Protein AF-0000000068182126 (afdb_homodimer)

pLDDT: mean 96.41, std 8.7, range [36.22, 98.94]

Structure (mmCIF, N/CA/C/O backbone):
data_AF-0000000068182126-model_v1
#
loop_
_entity.id
_entity.type
_entity.pdbx_description
1 polymer 'PIN domain-containing protein'
#
loop_
_atom_site.group_PDB
_atom_site.id
_atom_site.type_symbol
_atom_site.label_atom_id
_atom_site.label_alt_id
_atom_site.label_comp_id
_atom_site.label_asym_id
_atom_site.label_entity_id
_atom_site.label_seq_id
_atom_site.pdbx_PDB_ins_code
_atom_site.Cartn_x
_atom_site.Cartn_y
_atom_site.Cartn_z
_atom_site.occupancy
_atom_site.B_iso_or_equiv
_atom_site.auth_seq_id
_atom_site.auth_comp_id
_atom_site.auth_asym_id
_atom_site.auth_atom_id
_atom_site.pdbx_PDB_model_num
ATOM 1 N N . MET A 1 1 ? 12.812 -30.844 4.805 1 36.22 1 MET A N 1
ATOM 2 C CA . MET A 1 1 ? 12.75 -30.078 3.568 1 36.22 1 MET A CA 1
ATOM 3 C C . MET A 1 1 ? 12.344 -28.641 3.85 1 36.22 1 MET A C 1
ATOM 5 O O . MET A 1 1 ? 11.461 -28.375 4.672 1 36.22 1 MET A O 1
ATOM 9 N N . LYS A 1 2 ? 13.195 -27.641 3.863 1 42.69 2 LYS A N 1
ATOM 10 C CA . LYS A 1 2 ? 12.859 -26.281 4.289 1 42.69 2 LYS A CA 1
ATOM 11 C C . LYS A 1 2 ? 11.461 -25.891 3.82 1 42.69 2 LYS A C 1
ATOM 13 O O . LYS A 1 2 ? 11.109 -26.109 2.656 1 42.69 2 LYS A O 1
ATOM 18 N N . ASP A 1 3 ? 10.484 -26.109 4.41 1 51.88 3 ASP A N 1
ATOM 19 C CA . ASP A 1 3 ? 9.086 -25.797 4.137 1 51.88 3 ASP A CA 1
ATOM 20 C C . ASP A 1 3 ? 8.977 -24.547 3.25 1 51.88 3 ASP A C 1
ATOM 22 O O . ASP A 1 3 ? 9.445 -23.469 3.619 1 51.88 3 ASP A O 1
ATOM 26 N N . HIS A 1 4 ? 9.172 -24.844 1.877 1 65.44 4 HIS A N 1
ATOM 27 C CA . HIS A 1 4 ? 9.336 -23.891 0.787 1 65.44 4 HIS A CA 1
ATOM 28 C C . HIS A 1 4 ? 8.055 -23.109 0.531 1 65.44 4 HIS A C 1
ATOM 30 O O . HIS A 1 4 ? 7.285 -23.453 -0.375 1 65.44 4 HIS A O 1
ATOM 36 N N . SER A 1 5 ? 7.742 -22.141 1.468 1 91.25 5 SER A N 1
ATOM 37 C CA . SER A 1 5 ? 6.48 -21.422 1.299 1 91.25 5 SER A CA 1
ATOM 38 C C . SER A 1 5 ? 6.578 -20.391 0.186 1 91.25 5 SER A C 1
ATOM 40 O O . SER A 1 5 ? 7.629 -19.781 -0.009 1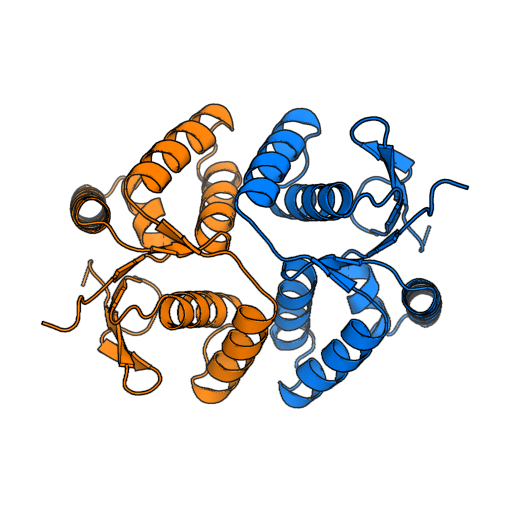 91.25 5 SER A O 1
ATOM 42 N N . ALA A 1 6 ? 5.543 -20.438 -0.651 1 98.06 6 ALA A N 1
ATOM 43 C CA . ALA A 1 6 ? 5.453 -19.547 -1.811 1 98.06 6 ALA A CA 1
ATOM 44 C C . ALA A 1 6 ? 4.727 -18.25 -1.459 1 98.06 6 ALA A C 1
ATOM 46 O O . ALA A 1 6 ? 3.844 -18.25 -0.595 1 98.06 6 ALA A O 1
ATOM 47 N N . PHE A 1 7 ? 5.242 -17.234 -2.047 1 98.81 7 PHE A N 1
ATOM 48 C CA . PHE A 1 7 ? 4.559 -15.938 -2.025 1 98.81 7 PHE A CA 1
ATOM 49 C C . PHE A 1 7 ? 3.984 -15.609 -3.396 1 98.81 7 PHE A C 1
ATOM 51 O O . PHE A 1 7 ? 4.625 -15.852 -4.422 1 98.81 7 PHE A O 1
ATOM 58 N N . LEU A 1 8 ? 2.789 -15.117 -3.443 1 98.81 8 LEU A N 1
ATOM 59 C CA . LEU A 1 8 ? 2.127 -14.82 -4.707 1 98.81 8 LEU A CA 1
ATOM 60 C C . LEU A 1 8 ? 1.997 -13.32 -4.914 1 98.81 8 LEU A C 1
ATOM 62 O O . LEU A 1 8 ? 1.446 -12.617 -4.062 1 98.81 8 LEU A O 1
ATOM 66 N N . ASP A 1 9 ? 2.48 -12.82 -5.98 1 98.69 9 ASP A N 1
ATOM 67 C CA . ASP A 1 9 ? 2.34 -11.422 -6.398 1 98.69 9 ASP A CA 1
ATOM 68 C C . ASP A 1 9 ? 0.928 -11.148 -6.91 1 98.69 9 ASP A C 1
ATOM 70 O O . ASP A 1 9 ? 0.156 -12.07 -7.152 1 98.69 9 ASP A O 1
ATOM 74 N N . THR A 1 10 ? 0.663 -9.828 -7.09 1 98.75 10 THR A N 1
ATOM 75 C CA . THR A 1 10 ? -0.686 -9.391 -7.438 1 98.75 10 THR A CA 1
ATOM 76 C C . THR A 1 10 ? -1.092 -9.938 -8.805 1 98.75 10 THR A C 1
ATOM 78 O O . THR A 1 10 ? -2.244 -10.328 -9.008 1 98.75 10 THR A O 1
ATOM 81 N N . ASN A 1 11 ? -0.166 -10.023 -9.758 1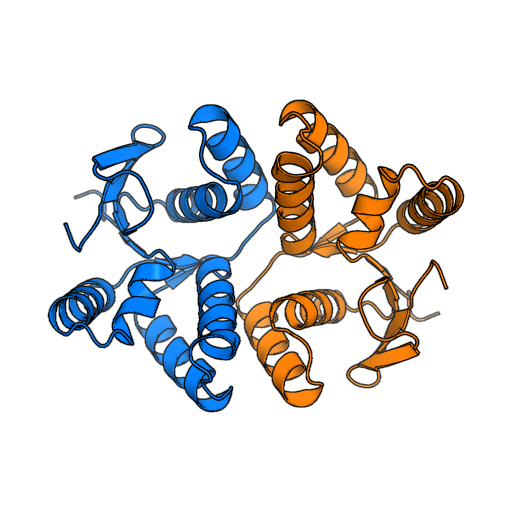 97.88 11 ASN A N 1
ATOM 82 C CA . ASN A 1 11 ? -0.504 -10.445 -11.109 1 97.88 11 ASN A CA 1
ATOM 83 C C . ASN A 1 11 ? -1.005 -11.883 -11.141 1 97.88 11 ASN A C 1
ATOM 85 O O . ASN A 1 11 ? -1.821 -12.242 -11.992 1 97.88 11 ASN A O 1
ATOM 89 N N . ILE A 1 12 ? -0.496 -12.711 -10.227 1 98.44 12 ILE A N 1
ATOM 90 C CA . ILE A 1 12 ? -0.969 -14.094 -10.172 1 98.44 12 ILE A CA 1
ATOM 91 C C . ILE A 1 12 ? -2.469 -14.109 -9.883 1 98.44 12 ILE A C 1
ATOM 93 O O . ILE A 1 12 ? -3.219 -14.859 -10.516 1 98.44 12 ILE A O 1
ATOM 97 N N . LEU A 1 13 ? -2.9 -13.305 -8.938 1 98.62 13 LEU A N 1
ATOM 98 C CA . LEU A 1 13 ? -4.32 -13.211 -8.617 1 98.62 13 LEU A CA 1
ATOM 99 C C . LEU A 1 13 ? -5.109 -12.656 -9.797 1 98.62 13 LEU A C 1
ATOM 101 O O . LEU A 1 13 ? -6.191 -13.156 -10.109 1 98.62 13 LEU A O 1
ATOM 105 N N . LEU A 1 14 ? -4.605 -11.625 -10.477 1 98.38 14 LEU A N 1
ATOM 106 C CA . LEU A 1 14 ? -5.309 -10.969 -11.57 1 98.38 14 LEU A CA 1
ATOM 107 C C . LEU A 1 14 ? -5.535 -11.938 -12.727 1 98.38 14 LEU A C 1
ATOM 109 O O . LEU A 1 14 ? -6.551 -11.852 -13.43 1 98.38 14 LEU A O 1
ATOM 113 N N . TYR A 1 15 ? -4.668 -12.906 -12.852 1 97.5 15 TYR A N 1
ATOM 114 C CA . TYR A 1 15 ? -4.754 -13.812 -13.992 1 97.5 15 TYR A CA 1
ATOM 115 C C . TYR A 1 15 ? -5.852 -14.852 -13.781 1 97.5 15 TYR A C 1
ATOM 117 O O . TYR A 1 15 ? -6.266 -15.531 -14.727 1 97.5 15 TYR A O 1
ATOM 125 N N . LEU A 1 16 ? -6.277 -14.992 -12.57 1 97.38 16 LEU A N 1
ATOM 126 C CA . LEU A 1 16 ? -7.469 -15.805 -12.359 1 97.38 16 LEU A CA 1
ATOM 127 C C . LEU A 1 16 ? -8.656 -15.25 -13.141 1 97.38 16 LEU A C 1
ATOM 129 O O . LEU A 1 16 ? -9.57 -16 -13.5 1 97.38 16 LEU A O 1
ATOM 133 N N . LEU A 1 17 ? -8.609 -13.922 -13.414 1 96.56 17 LEU A N 1
ATOM 134 C CA . LEU A 1 17 ? -9.703 -13.242 -14.102 1 96.56 17 LEU A CA 1
ATOM 135 C C . LEU A 1 17 ? -9.375 -13.008 -15.57 1 96.56 17 LEU A C 1
ATOM 137 O O . LEU A 1 17 ? -10.109 -12.32 -16.281 1 96.56 17 LEU A O 1
ATOM 141 N N . SER A 1 18 ? -8.266 -13.594 -16 1 94.75 18 SER A N 1
ATOM 142 C CA . SER A 1 18 ? -7.789 -13.359 -17.359 1 94.75 18 SER A CA 1
ATOM 143 C C . SER A 1 18 ? -8.648 -14.109 -18.375 1 94.75 18 SER A C 1
ATOM 145 O O . SER A 1 18 ? -9.102 -15.227 -18.109 1 94.75 18 SER A O 1
ATOM 147 N N . GLU A 1 19 ? -8.789 -13.539 -19.562 1 94.31 19 GLU A N 1
ATOM 148 C CA . GLU A 1 19 ? -9.445 -14.219 -20.672 1 94.31 19 GLU A CA 1
ATOM 149 C C . GLU A 1 19 ? -8.531 -15.266 -21.297 1 94.31 19 GLU A C 1
ATOM 151 O O . GLU A 1 19 ? -9 -16.125 -22.047 1 94.31 19 GLU A O 1
ATOM 156 N N . ASP A 1 20 ? -7.309 -15.094 -21.078 1 95.38 20 ASP A N 1
ATOM 157 C CA . ASP A 1 20 ? -6.352 -16.109 -21.5 1 95.38 20 ASP A CA 1
ATOM 158 C C . ASP A 1 20 ? -6.477 -17.375 -20.656 1 95.38 20 ASP A C 1
ATOM 160 O O . ASP A 1 20 ? -5.977 -17.422 -19.531 1 95.38 20 ASP A O 1
ATOM 164 N N . GLU A 1 21 ? -7.027 -18.391 -21.234 1 95.56 21 GLU A N 1
ATOM 165 C CA . GLU A 1 21 ? -7.344 -19.625 -20.5 1 95.56 21 GLU A CA 1
ATOM 166 C C . GLU A 1 21 ? -6.082 -20.281 -19.953 1 95.56 21 GLU A C 1
ATOM 168 O O . GLU A 1 21 ? -6.09 -20.812 -18.844 1 95.56 21 GLU A O 1
ATOM 173 N N . THR A 1 22 ? -5.113 -20.266 -20.703 1 96.12 22 THR A N 1
ATOM 174 C CA . THR A 1 22 ? -3.859 -20.859 -20.266 1 96.12 22 THR A CA 1
ATOM 175 C C . THR A 1 22 ? -3.338 -20.172 -19.016 1 96.12 22 THR A C 1
ATOM 177 O O . THR A 1 22 ? -2.979 -20.828 -18.031 1 96.12 22 THR A O 1
ATOM 180 N N . LYS A 1 23 ? -3.357 -18.875 -19 1 96.12 23 LYS A N 1
ATOM 181 C CA . LYS A 1 23 ? -2.883 -18.109 -17.859 1 96.12 23 LYS A CA 1
ATOM 182 C C . LYS A 1 23 ? -3.818 -18.281 -16.656 1 96.12 23 LYS A C 1
ATOM 184 O O . LYS A 1 23 ? -3.363 -18.406 -15.523 1 96.12 23 LYS A O 1
ATOM 189 N N . SER A 1 24 ? -5.07 -18.297 -16.984 1 97.56 24 SER A N 1
ATOM 190 C CA . SER A 1 24 ? -6.043 -18.438 -15.906 1 97.56 24 SER A CA 1
ATOM 191 C C . SER A 1 24 ? -5.914 -19.781 -15.219 1 97.56 24 SER A C 1
ATOM 193 O O . SER A 1 24 ? -5.93 -19.859 -13.984 1 97.56 24 SER A O 1
ATOM 195 N N . VAL A 1 25 ? -5.707 -20.844 -15.891 1 97.44 25 VAL A N 1
ATOM 196 C CA . VAL A 1 25 ? -5.586 -22.188 -15.336 1 97.44 25 VAL A CA 1
ATOM 197 C C . VAL A 1 25 ? -4.289 -22.297 -14.539 1 97.44 25 VAL A C 1
ATOM 199 O O . VAL A 1 25 ? -4.273 -22.859 -13.438 1 97.44 25 VAL A O 1
ATOM 202 N N . ARG A 1 26 ? -3.26 -21.766 -15.062 1 97.31 26 ARG A N 1
ATOM 203 C CA . ARG A 1 26 ? -1.982 -21.797 -14.359 1 97.31 26 ARG A CA 1
ATOM 204 C C . ARG A 1 26 ? -2.055 -21 -13.055 1 97.31 26 ARG A C 1
ATOM 206 O O . ARG A 1 26 ? -1.511 -21.422 -12.039 1 97.31 26 ARG A O 1
ATOM 213 N N . ALA A 1 27 ? -2.658 -19.828 -13.141 1 98.31 27 ALA A N 1
ATOM 214 C CA . ALA A 1 27 ? -2.859 -19.031 -11.93 1 98.31 27 ALA A CA 1
ATOM 215 C C . ALA A 1 27 ? -3.676 -19.797 -10.898 1 98.31 27 ALA A C 1
ATOM 217 O O . ALA A 1 27 ? -3.33 -19.828 -9.711 1 98.31 27 ALA A O 1
ATOM 218 N N . GLU A 1 28 ? -4.695 -20.469 -11.375 1 97.88 28 GLU A N 1
ATOM 219 C CA . GLU A 1 28 ? -5.539 -21.266 -10.492 1 97.88 28 GLU A CA 1
ATOM 220 C C . GLU A 1 28 ? -4.734 -22.359 -9.812 1 97.88 28 GLU A C 1
ATOM 222 O O . GLU A 1 28 ? -4.84 -22.562 -8.594 1 97.88 28 GLU A O 1
ATOM 227 N N . ASN A 1 29 ? -3.957 -23.031 -10.555 1 97.44 29 ASN A N 1
ATOM 228 C CA . ASN A 1 29 ? -3.141 -24.109 -10.008 1 97.44 29 ASN A CA 1
ATOM 229 C C . ASN A 1 29 ? -2.111 -23.578 -9.016 1 97.44 29 ASN A C 1
ATOM 231 O O . ASN A 1 29 ? -1.869 -24.203 -7.977 1 97.44 29 ASN A O 1
ATOM 235 N N . THR A 1 30 ? -1.522 -22.453 -9.336 1 97.25 30 THR A N 1
ATOM 236 C CA . THR A 1 30 ? -0.52 -21.844 -8.469 1 97.25 30 THR A CA 1
ATOM 237 C C . THR A 1 30 ? -1.132 -21.453 -7.129 1 97.25 30 THR A C 1
ATOM 239 O O . THR A 1 30 ? -0.562 -21.734 -6.074 1 97.25 30 THR A O 1
ATOM 242 N N . ILE A 1 31 ? -2.273 -20.875 -7.141 1 97.69 31 ILE A N 1
ATOM 243 C CA . ILE A 1 31 ? -2.949 -20.391 -5.941 1 97.69 31 ILE A CA 1
ATOM 244 C C . ILE A 1 31 ? -3.473 -21.578 -5.133 1 97.69 31 ILE A C 1
ATOM 246 O O . ILE A 1 31 ? -3.418 -21.562 -3.902 1 97.69 31 ILE A O 1
ATOM 250 N N . ALA A 1 32 ? -3.939 -22.625 -5.82 1 96.69 32 ALA A N 1
ATOM 251 C CA . ALA A 1 32 ? -4.512 -23.797 -5.16 1 96.69 32 ALA A CA 1
ATOM 252 C C . ALA A 1 32 ? -3.475 -24.5 -4.297 1 96.69 32 ALA A C 1
ATOM 254 O O . ALA A 1 32 ? -3.822 -25.156 -3.316 1 96.69 32 ALA A O 1
ATOM 255 N N . ALA A 1 33 ? -2.207 -24.312 -4.66 1 96.06 33 ALA A N 1
ATOM 256 C CA . ALA A 1 33 ? -1.125 -24.922 -3.893 1 96.06 33 ALA A CA 1
ATOM 257 C C . ALA A 1 33 ? -0.925 -24.219 -2.557 1 96.06 33 ALA A C 1
ATOM 259 O O . ALA A 1 33 ? -0.242 -24.734 -1.67 1 96.06 33 ALA A O 1
ATOM 260 N N . GLY A 1 34 ? -1.533 -23.031 -2.424 1 96.69 34 GLY A N 1
ATOM 261 C CA . GLY A 1 34 ? -1.416 -22.266 -1.194 1 96.69 34 GLY A CA 1
ATOM 262 C C . GLY A 1 34 ? -0.171 -21.391 -1.148 1 96.69 34 GLY A C 1
ATOM 263 O O . GLY A 1 34 ? 0.585 -21.328 -2.121 1 96.69 34 GLY A O 1
ATOM 264 N N . GLY A 1 35 ? -0.019 -20.656 -0.097 1 97.94 35 GLY A N 1
ATOM 265 C CA . GLY A 1 35 ? 1.131 -19.797 0.107 1 97.94 35 GLY A CA 1
ATOM 266 C C . GLY A 1 35 ? 0.793 -18.516 0.861 1 97.94 35 GLY A C 1
ATOM 267 O O . GLY A 1 35 ? -0.095 -18.516 1.715 1 97.94 35 GLY A O 1
ATOM 268 N N . PHE A 1 36 ? 1.618 -17.531 0.593 1 98.75 36 PHE A N 1
ATOM 269 C CA . PHE A 1 36 ? 1.469 -16.25 1.278 1 98.75 36 PHE A CA 1
ATOM 270 C C . PHE A 1 36 ? 1.181 -15.133 0.282 1 98.75 36 PHE A C 1
ATOM 272 O O . PHE A 1 36 ? 1.583 -15.211 -0.881 1 98.75 36 PHE A O 1
ATOM 279 N N . ILE A 1 37 ? 0.438 -14.203 0.686 1 98.88 37 ILE A N 1
ATOM 280 C CA . ILE A 1 37 ? 0.308 -12.891 0.049 1 98.88 37 ILE A CA 1
ATOM 281 C C . ILE A 1 37 ? 0.429 -11.797 1.102 1 98.88 37 ILE A C 1
ATOM 283 O O . ILE A 1 37 ? 0.498 -12.078 2.299 1 98.88 37 ILE A O 1
ATOM 287 N N . SER A 1 38 ? 0.525 -10.586 0.664 1 98.88 38 SER A N 1
ATOM 288 C CA . SER A 1 38 ? 0.508 -9.461 1.589 1 98.88 38 SER A CA 1
ATOM 289 C C . SER A 1 38 ? -0.779 -8.648 1.454 1 98.88 38 SER A C 1
ATOM 291 O O . SER A 1 38 ? -1.5 -8.781 0.463 1 98.88 38 SER A O 1
ATOM 293 N N . VAL A 1 39 ? -1.025 -7.812 2.455 1 98.94 39 VAL A N 1
ATOM 294 C CA . VAL A 1 39 ? -2.15 -6.887 2.352 1 98.94 39 VAL A CA 1
ATOM 295 C C . VAL A 1 39 ? -1.955 -5.969 1.148 1 98.94 39 VAL A C 1
ATOM 297 O O . VAL A 1 39 ? -2.924 -5.574 0.495 1 98.94 39 VAL A O 1
ATOM 300 N N . GLN A 1 40 ? -0.683 -5.664 0.814 1 98.94 40 GLN A N 1
ATOM 301 C CA . GLN A 1 40 ? -0.418 -4.902 -0.402 1 98.94 40 GLN A CA 1
ATOM 302 C C . GLN A 1 40 ? -1.035 -5.582 -1.621 1 98.94 40 GLN A C 1
ATOM 304 O O . GLN A 1 40 ? -1.628 -4.918 -2.475 1 98.94 40 GLN A O 1
ATOM 309 N N . VAL A 1 41 ? -0.906 -6.895 -1.715 1 98.94 41 VAL A N 1
ATOM 310 C CA . VAL A 1 41 ? -1.437 -7.656 -2.84 1 98.94 41 VAL A CA 1
ATOM 311 C C . VAL A 1 41 ? -2.959 -7.551 -2.865 1 98.94 41 VAL A C 1
ATOM 313 O O . VAL A 1 41 ? -3.557 -7.352 -3.928 1 98.94 41 VAL A O 1
ATOM 316 N N . LEU A 1 42 ? -3.617 -7.645 -1.698 1 98.94 42 LEU A N 1
ATOM 317 C CA . LEU A 1 42 ? -5.062 -7.465 -1.617 1 98.94 42 LEU A CA 1
ATOM 318 C C . LEU A 1 42 ? -5.469 -6.09 -2.133 1 98.94 42 LEU A C 1
ATOM 320 O O . LEU A 1 42 ? -6.398 -5.973 -2.934 1 98.94 42 LEU A O 1
ATOM 324 N N . ASN A 1 43 ? -4.77 -5.082 -1.667 1 98.94 43 ASN A N 1
ATOM 325 C CA . ASN A 1 43 ? -5.098 -3.709 -2.025 1 98.94 43 ASN A CA 1
ATOM 326 C C . ASN A 1 43 ? -4.898 -3.455 -3.518 1 98.94 43 ASN A C 1
ATOM 328 O O . ASN A 1 43 ? -5.738 -2.822 -4.16 1 98.94 43 ASN A O 1
ATOM 332 N N . GLU A 1 44 ? -3.773 -3.926 -4.055 1 98.88 44 GLU A N 1
ATOM 333 C CA . GLU A 1 44 ? -3.502 -3.771 -5.48 1 98.88 44 GLU A CA 1
ATOM 334 C C . GLU A 1 44 ? -4.562 -4.473 -6.324 1 98.88 44 GLU A C 1
ATOM 336 O O . GLU A 1 44 ? -5.059 -3.912 -7.305 1 98.88 44 GLU A O 1
ATOM 341 N N . PHE A 1 45 ? -4.914 -5.668 -5.938 1 98.94 45 PHE A N 1
ATOM 342 C CA . PHE A 1 45 ? -5.945 -6.402 -6.66 1 98.94 45 PHE A CA 1
ATOM 343 C C . PHE A 1 45 ? -7.262 -5.633 -6.652 1 98.94 45 PHE A C 1
ATOM 345 O O . PHE A 1 45 ? -7.887 -5.449 -7.699 1 98.94 45 PHE A O 1
ATOM 352 N N . ALA A 1 46 ? -7.664 -5.195 -5.465 1 98.94 46 ALA A N 1
ATOM 353 C CA . ALA A 1 46 ? -8.93 -4.48 -5.332 1 98.94 46 ALA A CA 1
ATOM 354 C C . ALA A 1 46 ? -8.953 -3.238 -6.219 1 98.94 46 ALA A C 1
ATOM 356 O O . ALA A 1 46 ? -9.953 -2.957 -6.879 1 98.94 46 ALA A O 1
ATOM 357 N N . SER A 1 47 ? -7.879 -2.52 -6.223 1 98.88 47 SER A N 1
ATOM 358 C CA . SER A 1 47 ? -7.789 -1.302 -7.02 1 98.88 47 SER A CA 1
ATOM 359 C C . SER A 1 47 ? -7.91 -1.607 -8.508 1 98.88 47 SER A C 1
ATOM 361 O O . SER A 1 47 ? -8.695 -0.977 -9.219 1 98.88 47 SER A O 1
ATOM 363 N N . VAL A 1 48 ? -7.188 -2.574 -8.984 1 98.69 48 VAL A N 1
ATOM 364 C CA . VAL A 1 48 ? -7.191 -2.934 -10.398 1 98.69 48 VAL A CA 1
ATOM 365 C C . VAL A 1 48 ? -8.562 -3.486 -10.789 1 98.69 48 VAL A C 1
ATOM 367 O O . VAL A 1 48 ? -9.125 -3.102 -11.812 1 98.69 48 VAL A O 1
ATOM 370 N N . ALA A 1 49 ? -9.07 -4.402 -9.953 1 98.62 49 ALA A N 1
ATOM 371 C CA . ALA A 1 49 ? -10.359 -5.02 -10.234 1 98.62 49 ALA A CA 1
ATOM 372 C C . ALA A 1 49 ? -11.461 -3.967 -10.32 1 98.62 49 ALA A C 1
ATOM 374 O O . ALA A 1 49 ? -12.336 -4.043 -11.195 1 98.62 49 ALA A O 1
ATOM 375 N N . ARG A 1 50 ? -11.414 -2.996 -9.422 1 98.44 50 ARG A N 1
ATOM 376 C CA . ARG A 1 50 ? -12.43 -1.956 -9.391 1 98.44 50 ARG A CA 1
ATOM 377 C C . ARG A 1 50 ? -12.289 -1.009 -10.578 1 98.44 50 ARG A C 1
ATOM 379 O O . ARG A 1 50 ? -13.258 -0.735 -11.289 1 98.44 50 ARG A O 1
ATOM 386 N N . ARG A 1 51 ? -11.141 -0.572 -10.852 1 97.81 51 ARG A N 1
ATOM 387 C CA . ARG A 1 51 ? -10.922 0.523 -11.789 1 97.81 51 ARG A CA 1
ATOM 388 C C . ARG A 1 51 ? -10.82 0.005 -13.219 1 97.81 51 ARG A C 1
ATOM 390 O O . ARG A 1 51 ? -11.352 0.62 -14.148 1 97.81 51 ARG A O 1
ATOM 397 N N . LYS A 1 52 ? -10.18 -1.1 -13.375 1 97.44 52 LYS A N 1
ATOM 398 C CA . LYS A 1 52 ? -9.844 -1.539 -14.727 1 97.44 52 LYS A CA 1
ATOM 399 C C . LYS A 1 52 ? -10.773 -2.656 -15.188 1 97.44 52 LYS A C 1
ATOM 401 O O . LYS A 1 52 ? -11.023 -2.812 -16.375 1 97.44 52 LYS A O 1
ATOM 406 N N . LEU A 1 53 ? -11.258 -3.469 -14.266 1 97.25 53 LEU A N 1
ATOM 407 C CA . LEU A 1 53 ? -12.094 -4.602 -14.648 1 97.25 53 LEU A CA 1
ATOM 408 C C . LEU A 1 53 ? -13.562 -4.332 -14.32 1 97.25 53 LEU A C 1
ATOM 410 O O . LEU A 1 53 ? -14.422 -5.184 -14.547 1 97.25 53 LEU A O 1
ATOM 414 N N . ASN A 1 54 ? -13.883 -3.23 -13.672 1 97 54 ASN A N 1
ATOM 415 C CA . ASN A 1 54 ? -15.227 -2.75 -13.359 1 97 54 ASN A CA 1
ATOM 416 C C . ASN A 1 54 ? -15.992 -3.754 -12.5 1 97 54 ASN A C 1
ATOM 418 O O . ASN A 1 54 ? -17.203 -3.934 -12.68 1 97 54 ASN A O 1
ATOM 422 N N . MET A 1 55 ? -15.281 -4.41 -11.672 1 98.44 55 MET A N 1
ATOM 423 C CA . MET A 1 55 ? -15.938 -5.32 -10.734 1 98.44 55 MET A CA 1
ATOM 424 C C . MET A 1 55 ? -16.641 -4.543 -9.625 1 98.44 55 MET A C 1
ATOM 426 O O . MET A 1 55 ? -16.172 -3.482 -9.203 1 98.44 55 MET A O 1
ATOM 430 N N . SER A 1 56 ? -17.734 -5.168 -9.172 1 98.5 56 SER A N 1
ATOM 431 C CA . SER A 1 56 ? -18.406 -4.586 -8.008 1 98.5 56 SER A CA 1
ATOM 432 C C . SER A 1 56 ? -17.625 -4.875 -6.727 1 98.5 56 SER A C 1
ATOM 434 O O . SER A 1 56 ? -16.812 -5.793 -6.684 1 98.5 56 SER A O 1
ATOM 436 N N . PHE A 1 57 ? -17.906 -4.082 -5.68 1 98.69 57 PHE A N 1
ATOM 437 C CA . PHE A 1 57 ? -17.281 -4.324 -4.387 1 98.69 57 PHE A CA 1
ATOM 438 C C . PHE A 1 57 ? -17.641 -5.703 -3.855 1 98.69 57 PHE A C 1
ATOM 440 O O . PHE A 1 57 ? -16.812 -6.387 -3.248 1 98.69 57 PHE A O 1
ATOM 447 N N . ALA A 1 58 ? -18.859 -6.086 -4.074 1 98.5 58 ALA A N 1
ATOM 448 C CA . ALA A 1 58 ? -19.297 -7.406 -3.643 1 98.5 58 ALA A CA 1
ATOM 449 C C . ALA A 1 58 ? -18.5 -8.508 -4.332 1 98.5 58 ALA A C 1
ATOM 451 O O . ALA A 1 58 ? -18.078 -9.477 -3.691 1 98.5 58 ALA A O 1
ATOM 452 N N . GLU A 1 59 ? -18.297 -8.414 -5.625 1 98.69 59 GLU A N 1
ATOM 453 C CA . GLU A 1 59 ? -17.484 -9.367 -6.375 1 98.69 59 GLU A CA 1
ATOM 454 C C . GLU A 1 59 ? -16.047 -9.398 -5.863 1 98.69 59 GLU A C 1
ATOM 456 O O . GLU A 1 59 ? -15.461 -10.469 -5.707 1 98.69 59 GLU A O 1
ATOM 461 N N . ILE A 1 60 ? -15.477 -8.266 -5.598 1 98.88 60 ILE A N 1
ATOM 462 C CA . ILE A 1 60 ? -14.102 -8.148 -5.117 1 98.88 60 ILE A CA 1
ATOM 463 C C . ILE A 1 60 ? -13.977 -8.82 -3.752 1 98.88 60 ILE A C 1
ATOM 465 O O . ILE A 1 60 ? -13.055 -9.609 -3.525 1 98.88 60 ILE A O 1
ATOM 469 N N . GLN A 1 61 ? -14.891 -8.5 -2.869 1 98.62 61 GLN A N 1
ATOM 470 C CA . GLN A 1 61 ? -14.867 -9.062 -1.523 1 98.62 61 GLN A CA 1
ATOM 471 C C . GLN A 1 61 ? -15.008 -10.578 -1.561 1 98.62 61 GLN A C 1
ATOM 473 O O . GLN A 1 61 ? -14.32 -11.289 -0.825 1 98.62 61 GLN A O 1
ATOM 478 N N . GLU A 1 62 ? -15.898 -11.039 -2.398 1 98.44 62 GLU A N 1
ATOM 479 C CA . GLU A 1 62 ? -16.078 -12.477 -2.537 1 98.44 62 GLU A CA 1
ATOM 480 C C . GLU A 1 62 ? -14.805 -13.148 -3.055 1 98.44 62 GLU A C 1
ATOM 482 O O . GLU A 1 62 ? -14.352 -14.148 -2.498 1 98.44 62 GLU A O 1
ATOM 487 N N . PHE A 1 63 ? -14.305 -12.562 -4.121 1 98.69 63 PHE A N 1
ATOM 488 C CA . PHE A 1 63 ? -13.078 -13.094 -4.711 1 98.69 63 PHE A CA 1
ATOM 489 C C . PHE A 1 63 ? -11.961 -13.141 -3.68 1 98.69 63 PHE A C 1
ATOM 491 O O . PHE A 1 63 ? -11.328 -14.18 -3.486 1 98.69 63 PHE A O 1
ATOM 498 N N . LEU A 1 64 ? -11.703 -12.078 -2.959 1 98.88 64 LEU A N 1
ATOM 499 C CA . LEU A 1 64 ? -10.594 -11.984 -2.018 1 98.88 64 LEU A CA 1
ATOM 500 C C . LEU A 1 64 ? -10.836 -12.867 -0.797 1 98.88 64 LEU A C 1
ATOM 502 O O . LEU A 1 64 ? -9.891 -13.383 -0.204 1 98.88 64 LEU A O 1
ATOM 506 N N . SER A 1 65 ? -12.094 -13.039 -0.412 1 98.5 65 SER A N 1
ATOM 507 C CA . SER A 1 65 ? -12.398 -13.977 0.666 1 98.5 65 SER A CA 1
ATOM 508 C C . SER A 1 65 ? -11.945 -15.391 0.317 1 98.5 65 SER A C 1
ATOM 510 O O . SER A 1 65 ? -11.422 -16.109 1.171 1 98.5 65 SER A O 1
ATOM 512 N N . HIS A 1 66 ? -12.141 -15.797 -0.923 1 98.31 66 HIS A N 1
ATOM 513 C CA . HIS A 1 66 ? -11.688 -17.109 -1.377 1 98.31 66 HIS A CA 1
ATOM 514 C C . HIS A 1 66 ? -10.164 -17.203 -1.346 1 98.31 66 HIS A C 1
ATOM 516 O O . HIS A 1 66 ? -9.609 -18.203 -0.908 1 98.31 66 HIS A O 1
ATOM 522 N N . ILE A 1 67 ? -9.539 -16.172 -1.782 1 98.69 67 ILE A N 1
ATOM 523 C CA . ILE A 1 67 ? -8.086 -16.156 -1.786 1 98.69 67 ILE A CA 1
ATOM 524 C C . ILE A 1 67 ? -7.559 -16.297 -0.359 1 98.69 67 ILE A C 1
ATOM 526 O O . ILE A 1 67 ? -6.613 -17.047 -0.113 1 98.69 67 ILE A O 1
ATOM 530 N N . ARG A 1 68 ? -8.195 -15.594 0.578 1 98.62 68 ARG A N 1
ATOM 531 C CA . ARG A 1 68 ? -7.719 -15.562 1.958 1 98.62 68 ARG A CA 1
ATOM 532 C C . ARG A 1 68 ? -7.992 -16.875 2.666 1 98.62 68 ARG A C 1
ATOM 534 O O . ARG A 1 68 ? -7.453 -17.141 3.742 1 98.62 68 ARG A O 1
ATOM 541 N N . MET A 1 69 ? -8.812 -17.75 2.088 1 98.25 69 MET A N 1
ATOM 542 C CA . MET A 1 69 ? -9.016 -19.094 2.605 1 98.25 69 MET A CA 1
ATOM 543 C C . MET A 1 69 ? -7.852 -20.016 2.221 1 98.25 69 MET A C 1
ATOM 545 O O . MET A 1 69 ? -7.582 -21 2.902 1 98.25 69 MET A O 1
ATOM 549 N N . ILE A 1 70 ? -7.164 -19.672 1.202 1 98 70 ILE A N 1
ATOM 550 C CA . ILE A 1 70 ? -6.133 -20.531 0.625 1 98 70 ILE A CA 1
ATOM 551 C C . ILE A 1 70 ? -4.754 -20 1.009 1 98 70 ILE A C 1
ATOM 553 O O . ILE A 1 70 ? -3.832 -20.781 1.257 1 98 70 ILE A O 1
ATOM 557 N N . CYS A 1 71 ? -4.629 -18.688 1.054 1 98.38 71 CYS A N 1
ATOM 558 C CA . CYS A 1 71 ? -3.338 -18.047 1.279 1 98.38 71 CYS A CA 1
ATOM 559 C C . CYS A 1 71 ? -3.309 -17.344 2.627 1 98.38 71 CYS A C 1
ATOM 561 O O . CYS A 1 71 ? -4.301 -16.734 3.035 1 98.38 71 CYS A O 1
ATOM 563 N N . SER A 1 72 ? -2.17 -17.422 3.291 1 98.5 72 SER A N 1
ATOM 564 C CA . SER A 1 72 ? -1.949 -16.594 4.48 1 98.5 72 SER A CA 1
ATOM 565 C C . SER A 1 72 ? -1.55 -15.18 4.109 1 98.5 72 SER A C 1
ATOM 567 O O . SER A 1 72 ? -0.759 -14.969 3.188 1 98.5 72 SER A O 1
ATOM 569 N N . VAL A 1 73 ? -2.1 -14.18 4.832 1 98.88 73 VAL A N 1
ATOM 570 C CA . VAL A 1 73 ? -1.879 -12.781 4.465 1 98.88 73 VAL A CA 1
ATOM 571 C C . VAL A 1 73 ? -0.899 -12.141 5.441 1 98.88 73 VAL A C 1
ATOM 573 O O . VAL A 1 73 ? -1.111 -12.18 6.656 1 98.88 73 VAL A O 1
ATOM 576 N N . VAL A 1 74 ? 0.134 -11.5 4.902 1 98.56 74 VAL A N 1
ATOM 577 C CA . VAL A 1 74 ? 1.148 -10.797 5.68 1 98.56 74 VAL A CA 1
ATOM 578 C C . VAL A 1 74 ? 0.822 -9.305 5.727 1 98.56 74 VAL A C 1
ATOM 580 O O . VAL A 1 74 ? 0.505 -8.703 4.703 1 98.56 74 VAL A O 1
ATOM 583 N N . PRO A 1 75 ? 0.84 -8.68 6.977 1 98.88 75 PRO A N 1
ATOM 584 C CA . PRO A 1 75 ? 0.634 -7.23 7.035 1 98.88 75 PRO A CA 1
ATOM 585 C C . PRO A 1 75 ? 1.802 -6.445 6.441 1 98.88 75 PRO A C 1
ATOM 587 O O . PRO A 1 75 ? 2.881 -7.004 6.23 1 98.88 75 PRO A O 1
ATOM 590 N N . VAL A 1 76 ? 1.546 -5.23 6.086 1 98.88 76 VAL A N 1
ATOM 591 C CA . VAL A 1 76 ? 2.617 -4.312 5.711 1 98.88 76 VAL A CA 1
ATOM 592 C C . VAL A 1 76 ? 3.035 -3.484 6.926 1 98.88 76 VAL A C 1
ATOM 594 O O . VAL A 1 76 ? 2.283 -2.623 7.387 1 98.88 76 VAL A O 1
ATOM 597 N N . THR A 1 77 ? 4.242 -3.732 7.402 1 98.88 77 THR A N 1
ATOM 598 C CA . THR A 1 77 ? 4.754 -3.098 8.609 1 98.88 77 THR A CA 1
ATOM 599 C C . THR A 1 77 ? 5.91 -2.156 8.281 1 98.88 77 THR A C 1
ATOM 601 O O . THR A 1 77 ? 6.359 -2.096 7.133 1 98.88 77 THR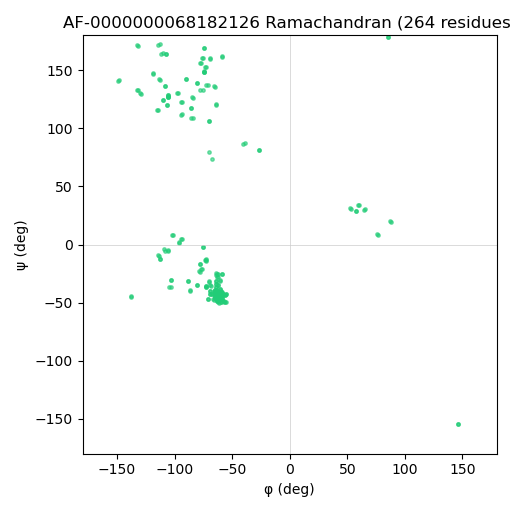 A O 1
ATOM 604 N N . VAL A 1 78 ? 6.309 -1.431 9.32 1 98.88 78 VAL A N 1
ATOM 605 C CA . VAL A 1 78 ? 7.457 -0.548 9.148 1 98.88 78 VAL A CA 1
ATOM 606 C C . VAL A 1 78 ? 8.695 -1.374 8.805 1 98.88 78 VAL A C 1
ATOM 608 O O . VAL A 1 78 ? 9.539 -0.94 8.016 1 98.88 78 VAL A O 1
ATOM 611 N N . GLU A 1 79 ? 8.789 -2.578 9.375 1 98.81 79 GLU A N 1
ATOM 612 C CA . GLU A 1 79 ? 9.914 -3.461 9.07 1 98.81 79 GLU A CA 1
ATOM 613 C C . GLU A 1 79 ? 9.898 -3.877 7.602 1 98.81 79 GLU A C 1
ATOM 615 O O . GLU A 1 79 ? 10.945 -3.906 6.953 1 98.81 79 GLU A O 1
ATOM 620 N N . VAL A 1 80 ? 8.734 -4.203 7.09 1 98.94 80 VAL A N 1
ATOM 621 C CA . VAL A 1 80 ? 8.602 -4.559 5.684 1 98.94 80 VAL A CA 1
ATOM 622 C C . VAL A 1 80 ? 8.945 -3.355 4.809 1 98.94 80 VAL A C 1
ATOM 624 O O . VAL A 1 80 ? 9.625 -3.498 3.787 1 98.94 80 VAL A O 1
ATOM 627 N N . HIS A 1 81 ? 8.492 -2.18 5.211 1 98.94 81 HIS A N 1
ATOM 628 C CA . HIS A 1 81 ? 8.836 -0.948 4.512 1 98.94 81 HIS A CA 1
ATOM 629 C C . HIS A 1 81 ? 10.344 -0.753 4.445 1 98.94 81 HIS A C 1
ATOM 631 O O . HIS A 1 81 ? 10.906 -0.523 3.369 1 98.94 81 HIS A O 1
ATOM 637 N N . ASP A 1 82 ? 10.992 -0.897 5.582 1 98.88 82 ASP A N 1
ATOM 638 C CA . ASP A 1 82 ? 12.438 -0.671 5.645 1 98.88 82 ASP A CA 1
ATOM 639 C C . ASP A 1 82 ? 13.188 -1.683 4.781 1 98.88 82 ASP A C 1
ATOM 641 O O . ASP A 1 82 ? 14.102 -1.316 4.039 1 98.88 82 ASP A O 1
ATOM 645 N N . GLN A 1 83 ? 12.789 -2.891 4.895 1 98.81 83 GLN A N 1
ATOM 646 C CA . GLN A 1 83 ? 13.398 -3.926 4.066 1 98.81 83 GLN A CA 1
ATOM 647 C C . GLN A 1 83 ? 13.133 -3.676 2.586 1 98.81 83 GLN A C 1
ATOM 649 O O . GLN A 1 83 ? 14 -3.926 1.745 1 98.81 83 GLN A O 1
ATOM 654 N N . GLY A 1 84 ? 11.906 -3.23 2.252 1 98.88 84 GLY A N 1
ATOM 655 C CA . GLY A 1 84 ? 11.578 -2.891 0.875 1 98.88 84 GLY A CA 1
ATOM 656 C C . GLY A 1 84 ? 12.477 -1.81 0.3 1 98.88 84 GLY A C 1
ATOM 657 O O . GLY A 1 84 ? 12.945 -1.921 -0.836 1 98.88 84 GLY A O 1
ATOM 658 N N . LEU A 1 85 ? 12.734 -0.778 1.084 1 98.88 85 LEU A N 1
ATOM 659 C CA . LEU A 1 85 ? 13.625 0.285 0.631 1 98.88 85 LEU A CA 1
ATOM 660 C C . LEU A 1 85 ? 15.039 -0.249 0.399 1 98.88 85 LEU A C 1
ATOM 662 O O . LEU A 1 85 ? 15.688 0.114 -0.582 1 98.88 85 LEU A O 1
ATOM 666 N N . ARG A 1 86 ? 15.508 -1.112 1.276 1 98.75 86 ARG A N 1
ATOM 667 C CA . ARG A 1 86 ? 16.828 -1.724 1.123 1 98.75 86 ARG A CA 1
ATOM 668 C C . ARG A 1 86 ? 16.906 -2.543 -0.16 1 98.75 86 ARG A C 1
ATOM 670 O O . ARG A 1 86 ? 17.875 -2.445 -0.908 1 98.75 86 ARG A O 1
ATOM 677 N N . ILE A 1 87 ? 15.93 -3.297 -0.376 1 98.75 87 ILE A N 1
ATOM 678 C CA . ILE A 1 87 ? 15.891 -4.168 -1.544 1 98.75 87 ILE A CA 1
ATOM 679 C C . ILE A 1 87 ? 15.844 -3.328 -2.816 1 98.75 87 ILE A C 1
ATOM 681 O O . ILE A 1 87 ? 16.531 -3.627 -3.791 1 98.75 87 ILE A O 1
ATOM 685 N N . ALA A 1 88 ? 14.984 -2.312 -2.814 1 98.81 88 ALA A N 1
ATOM 686 C CA . ALA A 1 88 ? 14.906 -1.422 -3.969 1 98.81 88 ALA A CA 1
ATOM 687 C C . ALA A 1 88 ? 16.266 -0.814 -4.285 1 98.81 88 ALA A C 1
ATOM 689 O O . ALA A 1 88 ? 16.688 -0.777 -5.445 1 98.81 88 ALA A O 1
ATOM 690 N N . GLU A 1 89 ? 16.922 -0.404 -3.277 1 98.62 89 GLU A N 1
ATOM 691 C CA . GLU A 1 89 ? 18.234 0.235 -3.441 1 98.62 89 GLU A CA 1
ATOM 692 C C . GLU A 1 89 ? 19.266 -0.758 -3.951 1 98.62 89 GLU A C 1
ATOM 694 O O . GLU A 1 89 ? 20.016 -0.455 -4.879 1 98.62 89 GLU A O 1
ATOM 699 N N . HIS A 1 90 ? 19.266 -1.932 -3.422 1 98.31 90 HIS A N 1
ATOM 700 C CA . HIS A 1 90 ? 20.328 -2.906 -3.672 1 98.31 90 HIS A CA 1
ATOM 701 C C . HIS A 1 90 ? 20.109 -3.615 -5.004 1 98.31 90 HIS A C 1
ATOM 703 O O . HIS A 1 90 ? 21.078 -3.912 -5.715 1 98.31 90 HIS A O 1
ATOM 709 N N . TYR A 1 91 ? 18.844 -3.85 -5.363 1 98.19 91 TYR A N 1
ATOM 710 C CA . TYR A 1 91 ? 18.594 -4.699 -6.52 1 98.19 91 TYR A CA 1
ATOM 711 C C . TYR A 1 91 ? 17.984 -3.896 -7.664 1 98.19 91 TYR A C 1
ATOM 713 O O . TYR A 1 91 ? 17.844 -4.402 -8.781 1 98.19 91 TYR A O 1
ATOM 721 N N . GLY A 1 92 ? 17.547 -2.725 -7.43 1 97.5 92 GLY A N 1
ATOM 722 C CA . GLY A 1 92 ? 17.078 -1.847 -8.492 1 97.5 92 GLY A CA 1
ATOM 723 C C . GLY A 1 92 ? 15.609 -2.027 -8.812 1 97.5 92 GLY A C 1
ATOM 724 O O . GLY A 1 92 ? 15.141 -1.595 -9.867 1 97.5 92 GLY A O 1
ATOM 725 N N . PHE A 1 93 ? 14.852 -2.588 -7.949 1 98.19 93 PHE A N 1
ATOM 726 C CA . PHE A 1 93 ? 13.422 -2.744 -8.148 1 98.19 93 PHE A CA 1
ATOM 727 C C . PHE A 1 93 ? 12.688 -1.429 -7.891 1 98.19 93 PHE A C 1
ATOM 729 O O . PHE A 1 93 ? 13.195 -0.562 -7.176 1 98.19 93 PHE A O 1
ATOM 736 N N . SER A 1 94 ? 11.477 -1.3 -8.516 1 98.19 94 SER A N 1
ATOM 737 C CA . SER A 1 94 ? 10.586 -0.242 -8.055 1 98.19 94 SER A CA 1
ATOM 738 C C . SER A 1 94 ? 10.25 -0.407 -6.578 1 98.19 94 SER A C 1
ATOM 740 O O . SER A 1 94 ? 10.383 -1.501 -6.027 1 98.19 94 SER A O 1
ATOM 742 N N . ILE A 1 95 ? 9.797 0.592 -5.973 1 98.56 95 ILE A N 1
ATOM 743 C CA . ILE A 1 95 ? 9.477 0.559 -4.547 1 98.56 95 ILE A CA 1
ATOM 744 C C . ILE A 1 95 ? 8.375 -0.464 -4.289 1 98.56 95 ILE A C 1
ATOM 746 O O . ILE A 1 95 ? 8.5 -1.307 -3.396 1 98.56 95 ILE A O 1
ATOM 750 N N . TYR A 1 96 ? 7.379 -0.502 -5.078 1 98.69 96 TYR A N 1
ATOM 751 C CA . TYR A 1 96 ? 6.25 -1.389 -4.828 1 98.69 96 TYR A CA 1
ATOM 752 C C . TYR A 1 96 ? 6.625 -2.84 -5.098 1 98.69 96 TYR A C 1
ATOM 754 O O . TYR A 1 96 ? 6.168 -3.746 -4.395 1 98.69 96 TYR A O 1
ATOM 762 N N . ASP A 1 97 ? 7.449 -3.113 -6.094 1 98.75 97 ASP A N 1
ATOM 763 C CA . ASP A 1 97 ? 7.953 -4.469 -6.305 1 98.75 97 ASP A CA 1
ATOM 764 C C . ASP A 1 97 ? 8.836 -4.914 -5.141 1 98.75 97 ASP A C 1
ATOM 766 O O . A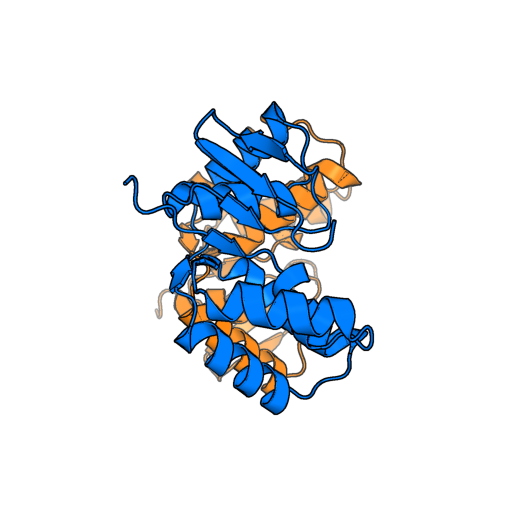SP A 1 97 ? 8.734 -6.051 -4.68 1 98.75 97 ASP A O 1
ATOM 770 N N . ALA A 1 98 ? 9.664 -3.994 -4.672 1 98.88 98 ALA A N 1
ATOM 771 C CA . ALA A 1 98 ? 10.57 -4.289 -3.561 1 98.88 98 ALA A CA 1
ATOM 772 C C . ALA A 1 98 ? 9.789 -4.602 -2.287 1 98.88 98 ALA A C 1
ATOM 774 O O . ALA A 1 98 ? 10.211 -5.438 -1.482 1 98.88 98 ALA A O 1
ATOM 775 N N . LEU A 1 99 ? 8.656 -3.947 -2.129 1 98.94 99 LEU A N 1
ATOM 776 C CA . LEU A 1 99 ? 7.82 -4.184 -0.958 1 98.94 99 LEU A CA 1
ATOM 777 C C . LEU A 1 99 ? 7.199 -5.578 -1.006 1 98.94 99 LEU A C 1
ATOM 779 O O . LEU A 1 99 ? 7.023 -6.219 0.032 1 98.94 99 LEU A O 1
ATOM 783 N N . ILE A 1 100 ? 6.855 -6.059 -2.193 1 98.94 100 ILE A N 1
ATOM 784 C CA . ILE A 1 100 ? 6.355 -7.418 -2.359 1 98.94 100 ILE A CA 1
ATOM 785 C C . ILE A 1 100 ? 7.453 -8.414 -1.99 1 98.94 100 ILE A C 1
ATOM 787 O O . ILE A 1 100 ? 7.203 -9.383 -1.262 1 98.94 100 ILE A O 1
ATOM 791 N N . ILE A 1 101 ? 8.633 -8.141 -2.428 1 98.88 101 ILE A N 1
ATOM 792 C CA . ILE A 1 101 ? 9.781 -8.992 -2.131 1 98.88 101 ILE A CA 1
ATOM 793 C C . ILE A 1 101 ? 10.047 -8.992 -0.628 1 98.88 101 ILE A C 1
ATOM 795 O O . ILE A 1 101 ? 10.25 -10.047 -0.027 1 98.88 101 ILE A O 1
ATOM 799 N N . ALA A 1 102 ? 10.016 -7.844 -0.019 1 98.94 102 ALA A N 1
ATOM 800 C CA . ALA A 1 102 ? 10.242 -7.719 1.419 1 98.94 102 ALA A CA 1
ATOM 801 C C . ALA A 1 102 ? 9.203 -8.508 2.209 1 98.94 102 ALA A C 1
ATOM 803 O O . ALA A 1 102 ? 9.539 -9.172 3.195 1 98.94 102 ALA A O 1
ATOM 804 N N . ALA A 1 103 ? 7.977 -8.445 1.78 1 98.88 103 ALA A N 1
ATOM 805 C CA . ALA A 1 103 ? 6.914 -9.188 2.445 1 98.88 103 ALA A CA 1
ATOM 806 C C . ALA A 1 103 ? 7.145 -10.695 2.326 1 98.88 103 ALA A C 1
ATOM 808 O O . ALA A 1 103 ? 6.961 -11.438 3.295 1 98.88 103 ALA A O 1
ATOM 809 N N . ALA A 1 104 ? 7.551 -11.141 1.152 1 98.81 104 ALA A N 1
ATOM 810 C CA . ALA A 1 104 ? 7.852 -12.555 0.949 1 98.81 104 ALA A CA 1
ATOM 811 C C . ALA A 1 104 ? 8.953 -13.023 1.896 1 98.81 104 ALA A C 1
ATOM 813 O O . ALA A 1 104 ? 8.828 -14.062 2.539 1 98.81 104 ALA A O 1
ATOM 814 N N . LEU A 1 105 ? 9.992 -12.258 2.002 1 98.5 105 LEU A N 1
ATOM 815 C CA . LEU A 1 105 ? 11.125 -12.586 2.861 1 98.5 105 LEU A CA 1
ATOM 816 C C . LEU A 1 105 ? 10.711 -12.586 4.328 1 98.5 105 LEU A C 1
ATOM 818 O O . LEU A 1 105 ? 11.164 -13.43 5.109 1 98.5 105 LEU A O 1
ATOM 822 N N . SER A 1 106 ? 9.867 -11.641 4.676 1 98.12 106 SER A N 1
ATOM 823 C CA . SER A 1 106 ? 9.422 -11.547 6.062 1 98.12 106 SER A CA 1
ATOM 824 C C . SER A 1 106 ? 8.617 -12.773 6.473 1 98.12 106 SER A C 1
ATOM 826 O O . SER A 1 106 ? 8.516 -13.086 7.66 1 98.12 106 SER A O 1
ATOM 828 N N . ALA A 1 107 ? 8.016 -13.445 5.527 1 97.81 107 ALA A N 1
ATOM 829 C CA . ALA A 1 107 ? 7.23 -14.648 5.781 1 97.81 107 ALA A CA 1
ATOM 830 C C . ALA A 1 107 ? 8.078 -15.906 5.586 1 97.81 107 ALA A C 1
ATOM 832 O O . ALA A 1 107 ? 7.547 -17.016 5.562 1 97.81 107 ALA A O 1
ATOM 833 N N . ASP A 1 108 ? 9.336 -15.773 5.332 1 97.56 108 ASP A N 1
ATOM 834 C CA . ASP A 1 108 ? 10.32 -16.844 5.176 1 97.56 108 ASP A CA 1
ATOM 835 C C . ASP A 1 108 ? 10.008 -17.703 3.945 1 97.56 108 ASP A C 1
ATOM 837 O O . ASP A 1 108 ? 10.242 -18.906 3.947 1 97.56 108 ASP A O 1
ATOM 841 N N . CYS A 1 109 ? 9.414 -17.031 2.98 1 98.31 109 CYS A N 1
ATOM 842 C CA . CYS A 1 109 ? 9.172 -17.734 1.727 1 98.31 109 CYS A CA 1
ATOM 843 C C . CYS A 1 109 ? 10.477 -17.922 0.954 1 98.31 109 CYS A C 1
ATOM 845 O O . CYS A 1 109 ? 11.383 -17.094 1.051 1 98.31 109 CYS A O 1
ATOM 847 N N . THR A 1 110 ? 10.477 -18.969 0.159 1 98 110 THR A N 1
ATOM 848 C CA . THR A 1 110 ? 11.68 -19.234 -0.63 1 98 110 THR A CA 1
ATOM 849 C C . THR A 1 110 ? 11.391 -19.078 -2.119 1 98 110 THR A C 1
ATOM 851 O O . THR A 1 110 ? 12.312 -19.047 -2.936 1 98 110 THR A O 1
ATOM 854 N N . ILE A 1 111 ? 10.117 -18.922 -2.475 1 98.19 111 ILE A N 1
ATOM 855 C CA . ILE A 1 111 ? 9.719 -18.672 -3.855 1 98.19 111 ILE A CA 1
ATOM 856 C C . ILE A 1 111 ? 8.734 -17.516 -3.906 1 98.19 111 ILE A C 1
ATOM 858 O O . ILE A 1 111 ? 7.832 -17.422 -3.068 1 98.19 111 ILE A O 1
ATOM 862 N N . LEU A 1 112 ? 8.922 -16.594 -4.785 1 98.75 112 LEU A N 1
ATOM 863 C CA . LEU A 1 112 ? 7.973 -15.555 -5.141 1 98.75 112 LEU A CA 1
ATOM 864 C C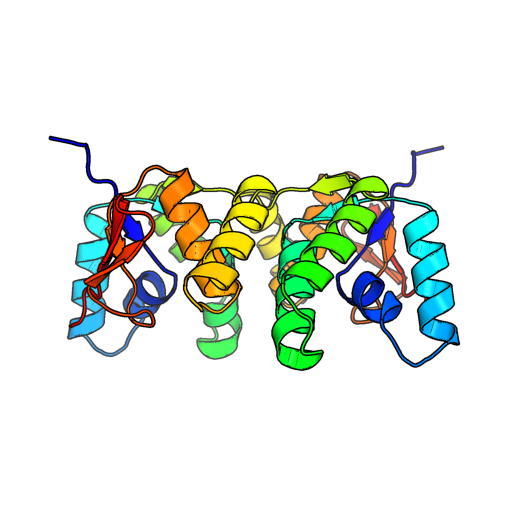 . LEU A 1 112 ? 7.504 -15.711 -6.582 1 98.75 112 LEU A C 1
ATOM 866 O O . LEU A 1 112 ? 8.297 -15.578 -7.516 1 98.75 112 LEU A O 1
ATOM 870 N N . TYR A 1 113 ? 6.219 -15.977 -6.727 1 98.56 113 TYR A N 1
ATOM 871 C CA . TYR A 1 113 ? 5.652 -16.047 -8.07 1 98.56 113 TYR A CA 1
ATOM 872 C C . TYR A 1 113 ? 5.234 -14.664 -8.555 1 98.56 113 TYR A C 1
ATOM 874 O O . TYR A 1 113 ? 4.383 -14.016 -7.941 1 98.56 113 TYR A O 1
ATOM 882 N N . SER A 1 114 ? 5.84 -14.234 -9.586 1 98.62 114 SER A N 1
ATOM 883 C CA . SER A 1 114 ? 5.531 -12.961 -10.234 1 98.62 114 SER A CA 1
ATOM 884 C C . SER A 1 114 ? 5.781 -13.031 -11.734 1 98.62 114 SER A C 1
ATOM 886 O O . SER A 1 114 ? 6.738 -13.672 -12.18 1 98.62 114 SER A O 1
ATOM 888 N N . G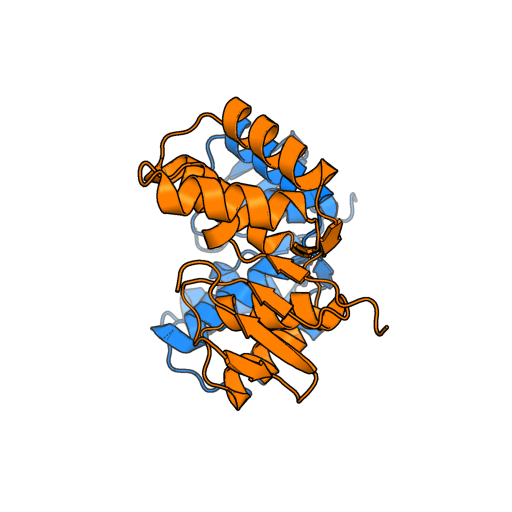LU A 1 115 ? 4.914 -12.398 -12.508 1 97.56 115 GLU A N 1
ATOM 889 C CA . GLU A 1 115 ? 5.141 -12.352 -13.953 1 97.56 115 GLU A CA 1
ATOM 890 C C . GLU A 1 115 ? 6 -11.148 -14.336 1 97.56 115 GLU A C 1
ATOM 892 O O . GLU A 1 115 ? 6.762 -11.203 -15.305 1 97.56 115 GLU A O 1
ATOM 897 N N . ASP A 1 116 ? 5.902 -10.039 -13.609 1 95.69 116 ASP A N 1
ATOM 898 C CA . ASP A 1 116 ? 6.43 -8.758 -14.07 1 95.69 116 ASP A CA 1
ATOM 899 C C . ASP A 1 116 ? 7.828 -8.508 -13.5 1 95.69 116 ASP A C 1
ATOM 901 O O . ASP A 1 116 ? 8.406 -7.438 -13.711 1 95.69 116 ASP A O 1
ATOM 905 N N . MET A 1 117 ? 8.352 -9.469 -12.719 1 97.12 117 MET A N 1
ATOM 906 C CA . MET A 1 117 ? 9.711 -9.344 -12.203 1 97.12 117 MET A CA 1
ATOM 907 C C . MET A 1 117 ? 10.656 -10.312 -12.906 1 97.12 117 MET A C 1
ATOM 909 O O . MET A 1 117 ? 10.203 -11.242 -13.578 1 97.12 117 MET A O 1
ATOM 913 N N . GLN A 1 118 ? 11.914 -10.07 -12.766 1 94 118 GLN A N 1
ATOM 914 C CA . GLN A 1 118 ? 12.906 -10.867 -13.477 1 94 118 GLN A CA 1
ATOM 915 C C . GLN A 1 118 ? 12.875 -12.32 -13.016 1 94 118 GLN A C 1
ATOM 917 O O . GLN A 1 118 ? 13.203 -12.625 -11.867 1 94 118 GLN A O 1
ATOM 922 N N . ASN A 1 119 ? 12.617 -13.172 -13.992 1 95.88 119 ASN A N 1
ATOM 923 C CA . ASN A 1 119 ? 12.562 -14.609 -13.727 1 95.88 119 ASN A CA 1
ATOM 924 C C . ASN A 1 119 ? 13.93 -15.148 -13.305 1 95.88 119 ASN A C 1
ATOM 926 O O . ASN A 1 119 ? 14.953 -14.773 -13.883 1 95.88 119 ASN A O 1
ATOM 930 N N . SER A 1 120 ? 13.953 -15.984 -12.273 1 96.19 120 SER A N 1
ATOM 931 C CA . SER A 1 120 ? 15.094 -16.766 -11.789 1 96.19 120 SER A CA 1
ATOM 932 C C . SER A 1 120 ? 16.062 -15.883 -11.016 1 96.19 120 SER A C 1
ATOM 934 O O . SER A 1 120 ? 17.203 -16.297 -10.742 1 96.19 120 SER A O 1
ATOM 936 N N . GLN A 1 121 ? 15.633 -14.688 -10.781 1 97.5 121 GLN A N 1
ATOM 937 C CA . GLN A 1 121 ? 16.469 -13.859 -9.914 1 97.5 121 GLN A CA 1
ATOM 938 C C . GLN A 1 121 ? 16.406 -14.344 -8.469 1 97.5 121 GLN A C 1
ATOM 940 O O . GLN A 1 121 ? 15.336 -14.68 -7.969 1 97.5 121 GLN A O 1
ATOM 945 N N . ILE A 1 122 ? 17.578 -14.391 -7.793 1 98.12 122 ILE A N 1
ATOM 946 C CA . ILE A 1 122 ? 17.656 -14.781 -6.387 1 98.12 122 ILE A CA 1
ATOM 947 C C . ILE A 1 122 ? 17.906 -13.547 -5.527 1 98.12 122 ILE A C 1
ATOM 949 O O . ILE A 1 122 ? 18.844 -12.773 -5.797 1 98.12 122 ILE A O 1
ATOM 953 N N . ILE A 1 123 ? 17.062 -13.375 -4.531 1 98.31 123 ILE A N 1
ATOM 954 C CA . ILE A 1 123 ? 17.188 -12.242 -3.625 1 98.31 123 ILE A CA 1
ATOM 955 C C . ILE A 1 123 ? 17.734 -12.711 -2.279 1 98.31 123 ILE A C 1
ATOM 957 O O . ILE A 1 123 ? 17.188 -13.641 -1.671 1 98.31 123 ILE A O 1
ATOM 961 N N . ASP A 1 124 ? 18.797 -12.109 -1.763 1 97.75 124 ASP A N 1
ATOM 962 C CA . ASP A 1 124 ? 19.438 -12.344 -0.467 1 97.75 124 ASP A CA 1
ATOM 963 C C . ASP A 1 124 ? 19.766 -13.82 -0.278 1 97.75 124 ASP A C 1
ATOM 965 O O . ASP A 1 124 ? 19.609 -14.359 0.818 1 97.75 124 ASP A O 1
ATOM 969 N N . ASP A 1 125 ? 20.047 -14.508 -1.326 1 96.5 125 ASP A N 1
ATOM 970 C CA . ASP A 1 125 ? 20.422 -15.922 -1.323 1 96.5 125 ASP A CA 1
ATOM 971 C C . ASP A 1 125 ? 19.328 -16.766 -0.665 1 96.5 125 ASP A C 1
ATOM 973 O O . ASP A 1 125 ? 19.641 -17.75 0.024 1 96.5 125 ASP A O 1
ATOM 977 N N . ARG A 1 126 ? 18.125 -16.328 -0.753 1 96.62 126 ARG A N 1
ATOM 978 C CA . ARG A 1 126 ? 17.047 -17.031 -0.058 1 96.62 126 ARG A CA 1
ATOM 979 C C . ARG A 1 126 ? 15.812 -17.141 -0.937 1 96.62 126 ARG A C 1
ATOM 981 O O . ARG A 1 126 ? 15.242 -18.219 -1.077 1 96.62 126 ARG A O 1
ATOM 988 N N . LEU A 1 127 ? 15.438 -16.062 -1.6 1 98.31 127 LEU A N 1
ATOM 989 C CA . LEU A 1 127 ? 14.156 -15.984 -2.291 1 98.31 127 LEU A CA 1
ATOM 990 C C . LEU A 1 127 ? 14.344 -16.062 -3.801 1 98.31 127 LEU A C 1
ATOM 992 O O . LEU A 1 127 ? 15.023 -15.227 -4.395 1 98.31 127 LEU A O 1
ATOM 996 N N . LEU A 1 128 ? 13.758 -17.062 -4.43 1 98.25 128 LEU A N 1
ATOM 997 C CA . LEU A 1 128 ? 13.766 -17.219 -5.879 1 98.25 128 LEU A CA 1
ATOM 998 C C . LEU A 1 128 ? 12.516 -16.594 -6.496 1 98.25 128 LEU A C 1
ATOM 1000 O O . LEU A 1 128 ? 11.398 -16.922 -6.094 1 98.25 128 LEU A O 1
ATOM 1004 N N . ILE A 1 129 ? 12.672 -15.664 -7.391 1 98.56 129 ILE A N 1
ATOM 1005 C CA . ILE A 1 129 ? 11.555 -15.141 -8.164 1 98.56 129 ILE A CA 1
ATOM 1006 C C . ILE A 1 129 ? 11.289 -16.031 -9.367 1 98.56 129 ILE A C 1
ATOM 1008 O O . ILE A 1 129 ? 12.203 -16.328 -10.148 1 98.56 129 ILE A O 1
ATOM 1012 N N . GLN A 1 130 ? 10.07 -16.469 -9.5 1 98.12 130 GLN A N 1
ATOM 1013 C CA . GLN A 1 130 ? 9.711 -17.375 -10.578 1 98.12 130 GLN A CA 1
ATOM 1014 C C . GLN A 1 130 ? 8.484 -16.875 -11.328 1 98.12 130 GLN A C 1
ATOM 1016 O O . GLN A 1 130 ? 7.473 -16.531 -10.719 1 98.12 130 GLN A O 1
ATOM 1021 N N . ASN A 1 131 ? 8.562 -16.812 -12.594 1 98.06 131 ASN A N 1
ATOM 1022 C CA . ASN A 1 131 ? 7.406 -16.578 -13.453 1 98.06 131 ASN A CA 1
ATOM 1023 C C . ASN A 1 131 ? 6.656 -17.875 -13.758 1 98.06 131 ASN A C 1
ATOM 1025 O O . ASN A 1 131 ? 7.133 -18.688 -14.547 1 98.06 131 ASN A O 1
ATOM 1029 N N . PRO A 1 132 ? 5.512 -18.031 -13.203 1 96 132 PRO A N 1
ATOM 1030 C CA . PRO A 1 132 ? 4.812 -19.297 -13.406 1 96 132 PRO A CA 1
ATOM 1031 C C . PRO A 1 132 ? 4.191 -19.422 -14.797 1 96 132 PRO A C 1
ATOM 1033 O O . PRO A 1 132 ? 3.646 -20.469 -15.148 1 96 132 PRO A O 1
ATOM 1036 N N . PHE A 1 133 ? 4.316 -18.375 -15.648 1 94.12 133 PHE A N 1
ATOM 1037 C CA . PHE A 1 133 ? 3.693 -18.359 -16.969 1 94.12 133 PHE A CA 1
ATOM 1038 C C . PHE A 1 133 ? 4.742 -18.5 -18.062 1 94.12 133 PHE A C 1
ATOM 1040 O O . PHE A 1 133 ? 4.418 -18.438 -19.25 1 94.12 133 PHE A O 1
ATOM 1047 N N . ALA A 1 134 ? 5.992 -18.5 -17.641 1 84.25 134 ALA A N 1
ATOM 1048 C CA . ALA A 1 134 ? 7.062 -18.641 -18.625 1 84.25 134 ALA A CA 1
ATOM 1049 C C . ALA A 1 134 ? 7.105 -20.062 -19.188 1 84.25 134 ALA A C 1
ATOM 1051 O O . ALA A 1 134 ? 6.676 -21.016 -18.516 1 84.25 134 ALA A O 1
ATOM 1052 N N . MET B 1 1 ? -10.742 16.328 27.094 1 36.28 1 MET B N 1
ATOM 1053 C CA . MET B 1 1 ? -10.805 16.75 25.703 1 36.28 1 MET B CA 1
ATOM 1054 C C . MET B 1 1 ? -10.477 15.586 24.766 1 36.28 1 MET B C 1
ATOM 1056 O O . MET B 1 1 ? -9.547 14.812 25.031 1 36.28 1 MET B O 1
ATOM 1060 N N . LYS B 1 2 ? -11.375 14.922 24.109 1 42.5 2 LYS B N 1
ATOM 1061 C CA . LYS B 1 2 ? -11.102 13.688 23.375 1 42.5 2 LYS B CA 1
ATOM 1062 C C . LYS B 1 2 ? -9.766 13.781 22.641 1 42.5 2 LYS B C 1
ATOM 1064 O O . LYS B 1 2 ? -9.484 14.773 21.969 1 42.5 2 LYS B O 1
ATOM 1069 N N . ASP B 1 3 ? -8.734 13.508 23.125 1 51.59 3 ASP B N 1
ATOM 1070 C CA . ASP B 1 3 ? -7.379 13.508 22.578 1 51.59 3 ASP B CA 1
ATOM 1071 C C . ASP B 1 3 ? -7.391 13.289 21.078 1 51.59 3 ASP B C 1
ATOM 1073 O O . ASP B 1 3 ? -7.883 12.273 20.594 1 51.59 3 ASP B O 1
ATOM 1077 N N . HIS B 1 4 ? -7.676 14.484 20.344 1 65.5 4 HIS B N 1
ATOM 1078 C CA . HIS B 1 4 ? -7.965 14.578 18.906 1 65.5 4 HIS B CA 1
ATOM 1079 C C . HIS B 1 4 ? -6.723 14.289 18.078 1 65.5 4 HIS B C 1
ATOM 1081 O O . HIS B 1 4 ? -5.977 15.203 17.734 1 65.5 4 HIS B O 1
ATOM 1087 N N . SER B 1 5 ? -6.395 12.953 17.906 1 91.19 5 SER B N 1
ATOM 1088 C CA . SER B 1 5 ? -5.18 12.641 17.172 1 91.19 5 SER B CA 1
ATOM 1089 C C . SER B 1 5 ? -5.406 12.781 15.664 1 91.19 5 SER B C 1
ATOM 1091 O O . SER B 1 5 ? -6.492 12.477 15.164 1 91.19 5 SER B O 1
ATOM 1093 N N . ALA B 1 6 ? -4.445 13.477 15.062 1 98.06 6 ALA B N 1
ATOM 1094 C CA . ALA B 1 6 ? -4.48 13.758 13.625 1 98.06 6 ALA B CA 1
ATOM 1095 C C . ALA B 1 6 ? -3.771 12.664 12.836 1 98.06 6 ALA B C 1
ATOM 1097 O O . ALA B 1 6 ? -2.82 12.047 13.328 1 98.06 6 ALA B O 1
ATOM 1098 N N . PHE B 1 7 ? -4.375 12.406 11.711 1 98.81 7 PHE B N 1
ATOM 1099 C CA . PHE B 1 7 ? -3.742 11.555 10.711 1 98.81 7 PHE B CA 1
ATOM 1100 C C . PHE B 1 7 ? -3.289 12.375 9.508 1 98.81 7 PHE B C 1
ATOM 1102 O O . PHE B 1 7 ? -4 13.273 9.062 1 98.81 7 PHE B O 1
ATOM 1109 N N . LEU B 1 8 ? -2.111 12.125 9.023 1 98.81 8 LEU B N 1
ATOM 1110 C CA . LEU B 1 8 ? -1.561 12.898 7.918 1 98.81 8 LEU B CA 1
ATOM 1111 C C . LEU B 1 8 ? -1.499 12.055 6.648 1 98.81 8 LEU B C 1
ATOM 1113 O O . LEU B 1 8 ? -0.908 10.969 6.645 1 98.81 8 LEU B O 1
ATOM 1117 N N . ASP B 1 9 ? -2.076 12.5 5.602 1 98.69 9 ASP B N 1
ATOM 1118 C CA . ASP B 1 9 ? -2.018 11.891 4.277 1 98.69 9 ASP B CA 1
ATOM 1119 C C . ASP B 1 9 ? -0.664 12.141 3.619 1 98.69 9 ASP B C 1
ATOM 1121 O O . ASP B 1 9 ? 0.119 12.969 4.09 1 98.69 9 ASP B O 1
ATOM 1125 N N . THR B 1 10 ? -0.47 11.406 2.488 1 98.75 10 THR B N 1
ATOM 1126 C CA . THR B 1 10 ? 0.83 11.43 1.826 1 98.75 10 THR B CA 1
ATOM 1127 C C . THR B 1 10 ? 1.148 12.828 1.302 1 98.75 10 THR B C 1
ATOM 1129 O O . THR B 1 10 ? 2.295 13.273 1.373 1 98.75 10 THR B O 1
ATOM 1132 N N . ASN B 1 11 ? 0.166 13.562 0.811 1 97.94 11 ASN B N 1
ATOM 1133 C CA . ASN B 1 11 ? 0.414 14.867 0.203 1 97.94 11 ASN B CA 1
ATOM 1134 C C . ASN B 1 11 ? 0.962 15.867 1.22 1 97.94 11 ASN B C 1
ATOM 1136 O O . ASN B 1 11 ? 1.729 16.766 0.865 1 97.94 11 ASN B O 1
ATOM 1140 N N . ILE B 1 12 ? 0.545 15.711 2.484 1 98.44 12 ILE B N 1
ATOM 1141 C CA . ILE B 1 12 ? 1.069 16.594 3.518 1 98.44 12 ILE B CA 1
ATOM 1142 C C . ILE B 1 12 ? 2.586 16.453 3.605 1 98.44 12 ILE B C 1
ATOM 1144 O O . ILE B 1 12 ? 3.311 17.453 3.68 1 98.44 12 ILE B O 1
ATOM 1148 N N . LEU B 1 13 ? 3.055 15.227 3.586 1 98.62 13 LEU B N 1
ATOM 1149 C CA . LEU B 1 13 ? 4.492 14.969 3.621 1 98.62 13 LEU B CA 1
ATOM 1150 C C . LEU B 1 13 ? 5.168 15.508 2.365 1 98.62 13 LEU B C 1
ATOM 1152 O O . LEU B 1 13 ? 6.234 16.125 2.443 1 98.62 13 LEU B O 1
ATOM 1156 N N . LEU B 1 14 ? 4.582 15.312 1.182 1 98.38 14 LEU B N 1
ATOM 1157 C CA . LEU B 1 14 ? 5.172 15.727 -0.088 1 98.38 14 LEU B CA 1
ATOM 1158 C C . LEU B 1 14 ? 5.34 17.234 -0.147 1 98.38 14 LEU B C 1
ATOM 1160 O O . LEU B 1 14 ? 6.293 17.734 -0.752 1 98.38 14 LEU B O 1
ATOM 1164 N N . TYR B 1 15 ? 4.5 17.938 0.563 1 97.44 15 TYR B N 1
ATOM 1165 C CA . TYR B 1 15 ? 4.527 19.406 0.479 1 97.44 15 TYR B CA 1
ATOM 1166 C C . TYR B 1 15 ? 5.676 19.969 1.304 1 97.44 15 TYR B C 1
ATOM 1168 O O . TYR B 1 15 ? 6.035 21.141 1.152 1 97.44 15 TYR B O 1
ATOM 1176 N N . LEU B 1 16 ? 6.195 19.188 2.17 1 97.38 16 LEU B N 1
ATOM 1177 C CA . LEU B 1 16 ? 7.426 19.609 2.826 1 97.38 16 LEU B CA 1
ATOM 1178 C C . LEU B 1 16 ? 8.523 19.859 1.802 1 97.38 16 LEU B C 1
ATOM 1180 O O . LEU B 1 16 ? 9.438 20.656 2.051 1 97.38 16 LEU B O 1
ATOM 1184 N N . LEU B 1 17 ? 8.406 19.188 0.635 1 96.62 17 LEU B N 1
ATOM 1185 C CA . LEU B 1 17 ? 9.422 19.281 -0.407 1 96.62 17 LEU B CA 1
ATOM 1186 C C . LEU B 1 17 ? 8.969 20.203 -1.526 1 96.62 17 LEU B C 1
ATOM 1188 O O . LEU B 1 17 ? 9.625 20.297 -2.568 1 96.62 17 LEU B O 1
ATOM 1192 N N . SER B 1 18 ? 7.859 20.875 -1.301 1 94.81 18 SER B N 1
ATOM 1193 C CA . SER B 1 18 ? 7.273 21.719 -2.336 1 94.81 18 SER B CA 1
ATOM 1194 C C . SER B 1 18 ? 8.07 23 -2.52 1 94.81 18 SER B C 1
ATOM 1196 O O . SER B 1 18 ? 8.586 23.578 -1.55 1 94.81 18 SER B O 1
ATOM 1198 N N . GLU B 1 19 ? 8.094 23.516 -3.738 1 94.31 19 GLU B N 1
ATOM 1199 C CA . GLU B 1 19 ? 8.688 24.828 -4.023 1 94.31 19 GLU B CA 1
ATOM 1200 C C . GLU B 1 19 ? 7.762 25.953 -3.584 1 94.31 19 GLU B C 1
ATOM 1202 O O . GLU B 1 19 ? 8.195 27.109 -3.467 1 94.31 19 GLU B O 1
ATOM 1207 N N . ASP B 1 20 ? 6.547 25.625 -3.461 1 95.38 20 ASP B N 1
ATOM 1208 C CA . ASP B 1 20 ? 5.594 26.578 -2.908 1 95.38 20 ASP B CA 1
ATOM 1209 C C . ASP B 1 20 ? 5.832 26.797 -1.415 1 95.38 20 ASP B C 1
ATOM 1211 O O . ASP B 1 20 ? 5.426 25.969 -0.594 1 95.38 20 ASP B O 1
ATOM 1215 N N . GLU B 1 21 ? 6.367 27.922 -1.078 1 95.5 21 GLU B N 1
ATOM 1216 C CA . GLU B 1 21 ? 6.785 28.203 0.292 1 95.5 21 GLU B CA 1
ATOM 1217 C C . GLU B 1 21 ? 5.594 28.188 1.246 1 95.5 21 GLU B C 1
ATOM 1219 O O . GLU B 1 21 ? 5.711 27.719 2.381 1 95.5 21 GLU B O 1
ATOM 1224 N N . THR B 1 22 ? 4.559 28.719 0.818 1 96.12 22 THR B N 1
ATOM 1225 C CA . THR B 1 22 ? 3.367 28.734 1.657 1 96.12 22 THR B CA 1
ATOM 1226 C C . THR B 1 22 ? 2.924 27.328 2.006 1 96.12 22 THR B C 1
ATOM 1228 O O . THR B 1 22 ? 2.668 27.016 3.172 1 96.12 22 THR B O 1
ATOM 1231 N N . LYS B 1 23 ? 2.91 26.453 1.046 1 96.12 23 LYS B N 1
ATOM 1232 C CA . LYS B 1 23 ? 2.506 25.062 1.28 1 96.12 23 LYS B CA 1
ATOM 1233 C C . LYS B 1 23 ? 3.539 24.328 2.127 1 96.12 23 LYS B C 1
ATOM 1235 O O . LYS B 1 23 ? 3.182 23.547 3.01 1 96.12 23 LYS B O 1
ATOM 1240 N N . SER B 1 24 ? 4.758 24.625 1.811 1 97.56 24 SER B N 1
ATOM 1241 C CA . SER B 1 24 ? 5.816 23.938 2.549 1 97.56 24 SER B CA 1
ATOM 1242 C C . SER B 1 24 ? 5.793 24.328 4.023 1 97.56 24 SER B C 1
ATOM 1244 O O . SER B 1 24 ? 5.906 23.453 4.895 1 97.56 24 SER B O 1
ATOM 1246 N N . VAL B 1 25 ? 5.566 25.516 4.383 1 97.44 25 VAL B N 1
ATOM 1247 C CA . VAL B 1 25 ? 5.535 26 5.758 1 97.44 25 VAL B CA 1
ATOM 1248 C C . VAL B 1 25 ? 4.312 25.438 6.477 1 97.44 25 VAL B C 1
ATOM 1250 O O . VAL B 1 25 ? 4.406 25 7.625 1 97.44 25 VAL B O 1
ATOM 1253 N N . ARG B 1 26 ? 3.227 25.438 5.82 1 97.38 26 ARG B N 1
ATOM 1254 C CA . ARG B 1 26 ? 2.014 24.891 6.414 1 97.38 26 ARG B CA 1
ATOM 1255 C C . ARG B 1 26 ? 2.162 23.391 6.676 1 97.38 26 ARG B C 1
ATOM 1257 O O . ARG B 1 26 ? 1.72 22.891 7.715 1 97.38 26 ARG B O 1
ATOM 1264 N N . ALA B 1 27 ? 2.709 22.688 5.699 1 98.31 27 ALA B N 1
ATOM 1265 C CA . ALA B 1 27 ? 2.98 21.266 5.891 1 98.31 27 ALA B CA 1
ATOM 1266 C C . ALA B 1 27 ? 3.902 21.031 7.082 1 98.31 27 ALA B C 1
ATOM 1268 O O . ALA B 1 27 ? 3.652 20.156 7.906 1 98.31 27 ALA B O 1
ATOM 1269 N N . GLU B 1 28 ? 4.906 21.875 7.164 1 97.88 28 GLU B N 1
ATOM 1270 C CA . GLU B 1 28 ? 5.844 21.781 8.281 1 97.88 28 GLU B CA 1
ATOM 1271 C C . GLU B 1 28 ? 5.137 21.969 9.617 1 97.88 28 GLU B C 1
ATOM 1273 O O . GLU B 1 28 ? 5.348 21.203 10.555 1 97.88 28 GLU B O 1
ATOM 1278 N N . ASN B 1 29 ? 4.312 22.938 9.688 1 97.38 29 ASN B N 1
ATOM 1279 C CA . ASN B 1 29 ? 3.582 23.219 10.922 1 97.38 29 ASN B CA 1
ATOM 1280 C C . ASN B 1 29 ? 2.617 22.094 11.266 1 97.38 29 ASN B C 1
ATOM 1282 O O . ASN B 1 29 ? 2.479 21.719 12.438 1 97.38 29 ASN B O 1
ATOM 1286 N N . THR B 1 30 ? 1.975 21.562 10.266 1 97.25 30 THR B N 1
ATOM 1287 C CA . THR B 1 30 ? 1.025 20.469 10.461 1 97.25 30 THR B CA 1
ATOM 1288 C C . THR B 1 30 ? 1.729 19.234 11 1 97.25 30 THR B C 1
ATOM 1290 O O . THR B 1 30 ? 1.258 18.609 11.961 1 97.25 30 THR B O 1
ATOM 1293 N N . ILE B 1 31 ? 2.846 18.906 10.469 1 97.69 31 ILE B N 1
ATOM 1294 C CA . ILE B 1 31 ? 3.6 17.719 10.852 1 97.69 31 ILE B CA 1
ATOM 1295 C C . ILE B 1 31 ? 4.227 17.922 12.227 1 97.69 31 ILE B C 1
ATOM 1297 O O . ILE B 1 31 ? 4.273 17 13.047 1 97.69 31 ILE B O 1
ATOM 1301 N N . ALA B 1 32 ? 4.672 19.141 12.508 1 96.69 32 ALA B N 1
ATOM 1302 C CA . ALA B 1 32 ? 5.34 19.453 13.773 1 96.69 32 ALA B CA 1
ATOM 1303 C C . ALA B 1 32 ? 4.398 19.234 14.953 1 96.69 32 ALA B C 1
ATOM 1305 O O . ALA B 1 32 ? 4.848 18.969 16.078 1 96.69 32 ALA B O 1
ATOM 1306 N N . ALA B 1 33 ? 3.098 19.328 14.68 1 96.06 33 ALA B N 1
ATOM 1307 C CA . ALA B 1 33 ? 2.104 19.141 15.734 1 96.06 33 ALA B CA 1
ATOM 1308 C C . ALA B 1 33 ? 1.989 17.656 16.109 1 96.06 33 ALA B C 1
ATOM 1310 O O . ALA B 1 33 ? 1.4 17.312 17.125 1 96.06 33 ALA B O 1
ATOM 1311 N N . GLY B 1 34 ? 2.564 16.781 15.258 1 96.69 34 GLY B N 1
ATOM 1312 C CA . GLY B 1 34 ? 2.518 15.352 15.508 1 96.69 34 GLY B CA 1
ATOM 1313 C C . GLY B 1 34 ? 1.251 14.695 14.984 1 96.69 34 GLY B C 1
ATOM 1314 O O . GLY B 1 34 ? 0.425 15.352 14.344 1 96.69 34 GLY B O 1
ATOM 1315 N N . GLY B 1 35 ? 1.153 13.422 15.148 1 97.94 35 GLY B N 1
ATOM 1316 C CA . GLY B 1 35 ? -0.007 12.656 14.727 1 97.94 35 GLY B CA 1
ATOM 1317 C C . GLY B 1 35 ? 0.342 11.258 14.25 1 97.94 35 GLY B C 1
ATOM 1318 O O . GLY B 1 35 ? 1.293 10.648 14.75 1 97.94 35 GLY B O 1
ATOM 1319 N N . PHE B 1 36 ? -0.536 10.766 13.398 1 98.75 36 PHE B N 1
ATOM 1320 C CA . PHE B 1 36 ? -0.377 9.406 12.883 1 98.75 36 PHE B CA 1
ATOM 1321 C C . PHE B 1 36 ? -0.21 9.422 11.367 1 98.75 36 PHE B C 1
ATOM 1323 O O . PHE B 1 36 ? -0.7 10.328 10.695 1 98.75 36 PHE B O 1
ATOM 1330 N N . ILE B 1 37 ? 0.521 8.523 10.883 1 98.88 37 ILE B N 1
ATOM 1331 C CA . ILE B 1 37 ? 0.553 8.141 9.477 1 98.88 37 ILE B CA 1
ATOM 1332 C C . ILE B 1 37 ? 0.471 6.621 9.359 1 98.88 37 ILE B C 1
ATOM 1334 O O . ILE B 1 37 ? 0.494 5.91 10.367 1 98.88 37 ILE B O 1
ATOM 1338 N N . SER B 1 38 ? 0.318 6.137 8.164 1 98.88 38 SER B N 1
ATOM 1339 C CA . SER B 1 38 ? 0.359 4.699 7.93 1 98.88 38 SER B CA 1
ATOM 1340 C C . SER B 1 38 ? 1.602 4.305 7.137 1 98.88 38 SER B C 1
ATOM 1342 O O . SER B 1 38 ? 2.252 5.156 6.527 1 98.88 38 SER B O 1
ATOM 1344 N N . VAL B 1 39 ? 1.897 3.004 7.164 1 98.94 39 VAL B N 1
ATOM 1345 C CA . VAL B 1 39 ? 2.975 2.504 6.316 1 98.94 39 VAL B CA 1
ATOM 1346 C C . VAL B 1 39 ? 2.646 2.781 4.852 1 98.94 39 VAL B C 1
ATOM 1348 O O . VAL B 1 39 ? 3.545 3.041 4.047 1 98.94 39 VAL B O 1
ATOM 1351 N N . GLN B 1 40 ? 1.349 2.791 4.504 1 98.94 40 GLN B N 1
ATOM 1352 C CA . GLN B 1 40 ? 0.96 3.182 3.154 1 98.94 40 GLN B CA 1
ATOM 1353 C C . GLN B 1 40 ? 1.503 4.566 2.803 1 98.94 40 GLN B C 1
ATOM 1355 O O . GLN B 1 40 ? 2.002 4.781 1.696 1 98.94 40 GLN B O 1
ATOM 1360 N N . VAL B 1 41 ? 1.422 5.508 3.734 1 98.94 41 VAL B N 1
ATOM 1361 C CA . VAL B 1 41 ? 1.89 6.871 3.518 1 98.94 41 VAL B CA 1
ATOM 1362 C C . VAL B 1 41 ? 3.4 6.871 3.299 1 98.94 41 VAL B C 1
ATOM 1364 O O . VAL B 1 41 ? 3.904 7.555 2.402 1 98.94 41 VAL B O 1
ATOM 1367 N N . LEU B 1 42 ? 4.148 6.086 4.086 1 98.94 42 LEU B N 1
ATOM 1368 C CA . LEU B 1 42 ? 5.586 5.957 3.895 1 98.94 42 LEU B CA 1
ATOM 1369 C C . LEU B 1 42 ? 5.902 5.438 2.494 1 98.94 42 LEU B C 1
ATOM 1371 O O . LEU B 1 42 ? 6.762 5.988 1.804 1 98.94 42 LEU B O 1
ATOM 1375 N N . ASN B 1 43 ? 5.203 4.398 2.107 1 98.94 43 ASN B N 1
ATOM 1376 C CA . ASN B 1 43 ? 5.449 3.762 0.818 1 98.94 43 ASN B CA 1
ATOM 1377 C C . ASN B 1 43 ? 5.129 4.699 -0.341 1 98.94 43 ASN B C 1
ATOM 1379 O O . ASN B 1 43 ? 5.895 4.789 -1.303 1 98.94 43 ASN B O 1
ATOM 1383 N N . GLU B 1 44 ? 3.986 5.375 -0.262 1 98.88 44 GLU B N 1
ATOM 1384 C CA . GLU B 1 44 ? 3.598 6.324 -1.299 1 98.88 44 GLU B CA 1
ATOM 1385 C C . GLU B 1 44 ? 4.613 7.457 -1.417 1 98.88 44 GLU B C 1
ATOM 1387 O O . GLU B 1 44 ? 5.004 7.832 -2.523 1 98.88 44 GLU B O 1
ATOM 1392 N N . PHE B 1 45 ? 5.039 7.977 -0.289 1 98.94 45 PHE B N 1
ATOM 1393 C CA . PHE B 1 45 ? 6.035 9.039 -0.3 1 98.94 45 PHE B CA 1
ATOM 1394 C C . PHE B 1 45 ? 7.32 8.57 -0.974 1 98.94 45 PHE B C 1
ATOM 1396 O O . PHE B 1 45 ? 7.852 9.25 -1.854 1 98.94 45 PHE B O 1
ATOM 1403 N N . ALA B 1 46 ? 7.797 7.402 -0.554 1 98.94 46 ALA B N 1
ATOM 1404 C CA . ALA B 1 46 ? 9.047 6.875 -1.103 1 98.94 46 ALA B CA 1
ATOM 1405 C C . ALA B 1 46 ? 8.953 6.711 -2.617 1 98.94 46 ALA B C 1
ATOM 1407 O O . ALA B 1 46 ? 9.883 7.055 -3.344 1 98.94 46 ALA B O 1
ATOM 1408 N N . SER B 1 47 ? 7.855 6.199 -3.074 1 98.88 47 SER B N 1
ATOM 1409 C CA . SER B 1 47 ? 7.656 5.984 -4.504 1 98.88 47 SER B CA 1
ATOM 1410 C C . SER B 1 47 ? 7.668 7.305 -5.27 1 98.88 47 SER B C 1
ATOM 1412 O O . SER B 1 47 ? 8.375 7.441 -6.266 1 98.88 47 SER B O 1
ATOM 1414 N N . VAL B 1 48 ? 6.941 8.273 -4.805 1 98.69 48 VAL B N 1
ATOM 1415 C CA . VAL B 1 48 ? 6.844 9.57 -5.469 1 98.69 48 VAL B CA 1
ATOM 1416 C C . VAL B 1 48 ? 8.195 10.273 -5.426 1 98.69 48 VAL B C 1
ATOM 1418 O O . VAL B 1 48 ? 8.664 10.812 -6.438 1 98.69 48 VAL B O 1
ATOM 1421 N N . ALA B 1 49 ? 8.805 10.281 -4.23 1 98.62 49 ALA B N 1
ATOM 1422 C CA . ALA B 1 49 ? 10.094 10.945 -4.059 1 98.62 49 ALA B CA 1
ATOM 1423 C C . ALA B 1 49 ? 11.148 10.352 -4.996 1 98.62 49 ALA B C 1
ATOM 1425 O O . ALA B 1 49 ? 11.938 11.086 -5.586 1 98.62 49 ALA B O 1
ATOM 1426 N N . ARG B 1 50 ? 11.133 9.031 -5.113 1 98.44 50 ARG B N 1
ATOM 1427 C CA . ARG B 1 50 ? 12.117 8.352 -5.953 1 98.44 50 ARG B CA 1
ATOM 1428 C C . ARG B 1 50 ? 11.844 8.609 -7.434 1 98.44 50 ARG B C 1
ATOM 1430 O O . ARG B 1 50 ? 12.742 8.992 -8.18 1 98.44 50 ARG B O 1
ATOM 1437 N N . ARG B 1 51 ? 10.664 8.484 -7.852 1 97.88 51 ARG B N 1
ATOM 1438 C CA . ARG B 1 51 ? 10.328 8.453 -9.273 1 97.88 51 ARG B CA 1
ATOM 1439 C C . ARG B 1 51 ? 10.133 9.859 -9.82 1 97.88 51 ARG B C 1
ATOM 1441 O O . ARG B 1 51 ? 10.57 10.164 -10.93 1 97.88 51 ARG B O 1
ATOM 1448 N N . LYS B 1 52 ? 9.516 10.688 -9.047 1 97.38 52 LYS B N 1
ATOM 1449 C CA . LYS B 1 52 ? 9.094 11.977 -9.586 1 97.38 52 LYS B CA 1
ATOM 1450 C C . LYS B 1 52 ? 10.023 13.094 -9.133 1 97.38 52 LYS B C 1
ATOM 1452 O O . LYS B 1 52 ? 10.188 14.094 -9.828 1 97.38 52 LYS B O 1
ATOM 1457 N N . LEU B 1 53 ? 10.609 12.961 -7.949 1 97.25 53 LEU B N 1
ATOM 1458 C CA . LEU B 1 53 ? 11.453 14.031 -7.426 1 97.25 53 LEU B CA 1
ATOM 1459 C C . LEU B 1 53 ? 12.93 13.656 -7.523 1 97.25 53 LEU B C 1
ATOM 1461 O O . LEU B 1 53 ? 13.797 14.43 -7.109 1 97.25 53 LEU B O 1
ATOM 1465 N N . ASN B 1 54 ? 13.266 12.453 -7.949 1 97 54 ASN B N 1
ATOM 1466 C CA . ASN B 1 54 ? 14.609 11.953 -8.203 1 97 54 ASN B CA 1
ATOM 1467 C C . ASN B 1 54 ? 15.477 12.008 -6.949 1 97 54 ASN B C 1
ATOM 1469 O O . ASN B 1 54 ? 16.672 12.305 -7.027 1 97 54 ASN B O 1
ATOM 1473 N N . MET B 1 55 ? 14.867 11.797 -5.855 1 98.44 55 MET B N 1
ATOM 1474 C CA . MET B 1 55 ? 15.625 11.734 -4.609 1 98.44 55 MET B CA 1
ATOM 1475 C C . MET B 1 55 ? 16.391 10.414 -4.508 1 98.44 55 MET B C 1
ATOM 1477 O O . MET B 1 55 ? 15.914 9.383 -4.984 1 98.44 55 MET B O 1
ATOM 1481 N N . SER B 1 56 ? 17.531 10.531 -3.824 1 98.5 56 SER B N 1
ATOM 1482 C CA . SER B 1 56 ? 18.266 9.297 -3.543 1 98.5 56 SER B CA 1
ATOM 1483 C C . SER B 1 56 ? 17.609 8.508 -2.42 1 98.5 56 SER B C 1
ATOM 1485 O O . SER B 1 56 ? 16.828 9.055 -1.643 1 98.5 56 SER B O 1
ATOM 1487 N N . PHE B 1 57 ? 17.938 7.203 -2.34 1 98.69 57 PHE B N 1
ATOM 1488 C CA . PHE B 1 57 ? 17.422 6.379 -1.254 1 98.69 57 PHE B CA 1
ATOM 1489 C C . PHE B 1 57 ? 17.875 6.91 0.097 1 98.69 57 PHE B C 1
ATOM 1491 O O . PHE B 1 57 ? 17.125 6.875 1.074 1 98.69 57 PHE B O 1
ATOM 1498 N N . ALA B 1 58 ? 19.078 7.367 0.131 1 98.56 58 ALA B N 1
ATOM 1499 C CA . ALA B 1 58 ? 19.609 7.941 1.368 1 98.56 58 ALA B CA 1
ATOM 1500 C C . ALA B 1 58 ? 18.781 9.156 1.798 1 98.56 58 ALA B C 1
ATOM 1502 O O . ALA B 1 58 ? 18.453 9.305 2.977 1 98.56 58 ALA B O 1
ATOM 1503 N N . GLU B 1 59 ? 18.484 10.055 0.904 1 98.69 59 GLU B N 1
ATOM 1504 C CA . GLU B 1 59 ? 17.656 11.219 1.186 1 98.69 59 GLU B CA 1
ATOM 1505 C C . GLU B 1 59 ? 16.266 10.812 1.661 1 98.69 59 GLU B C 1
ATOM 1507 O O . GLU B 1 59 ? 15.727 11.383 2.613 1 98.69 59 GLU B O 1
ATOM 1512 N N . ILE B 1 60 ? 15.672 9.836 1.03 1 98.88 60 ILE B N 1
ATOM 1513 C CA . ILE B 1 60 ? 14.344 9.352 1.368 1 98.88 60 ILE B CA 1
ATOM 1514 C C . ILE B 1 60 ? 14.344 8.766 2.781 1 98.88 60 ILE B C 1
ATOM 1516 O O . ILE B 1 60 ? 13.477 9.094 3.596 1 98.88 60 ILE B O 1
ATOM 1520 N N . GLN B 1 61 ? 15.312 7.922 3.055 1 98.62 61 GLN B N 1
ATOM 1521 C CA . GLN B 1 61 ? 15.414 7.289 4.367 1 98.62 61 GLN B CA 1
ATOM 1522 C C . GLN B 1 61 ? 15.602 8.328 5.465 1 98.62 61 GLN B C 1
ATOM 1524 O O . GLN B 1 61 ? 15 8.227 6.535 1 98.62 61 GLN B O 1
ATOM 1529 N N . GLU B 1 62 ? 16.453 9.289 5.184 1 98.44 62 GLU B N 1
ATOM 1530 C CA . GLU B 1 62 ? 16.672 10.359 6.152 1 98.44 62 GLU B CA 1
ATOM 1531 C C . GLU B 1 62 ? 15.383 11.141 6.41 1 98.44 62 GLU B C 1
ATOM 1533 O O . GLU B 1 62 ? 15.008 11.375 7.559 1 98.44 62 GLU B O 1
ATOM 1538 N N . PHE B 1 63 ? 14.781 11.539 5.316 1 98.69 63 PHE B N 1
ATOM 1539 C CA . PHE B 1 63 ? 13.531 12.289 5.418 1 98.69 63 PHE B CA 1
ATOM 1540 C C . PHE B 1 63 ? 12.5 11.516 6.223 1 98.69 63 PHE B C 1
ATOM 1542 O O . PHE B 1 63 ? 11.922 12.039 7.176 1 98.69 63 PHE B O 1
ATOM 1549 N N . LEU B 1 64 ? 12.258 10.258 5.93 1 98.88 64 LEU B N 1
ATOM 1550 C CA . LEU B 1 64 ? 11.227 9.445 6.566 1 98.88 64 LEU B CA 1
ATOM 1551 C C . LEU B 1 64 ? 11.594 9.133 8.008 1 98.88 64 LEU B C 1
ATOM 1553 O O . LEU B 1 64 ? 10.711 9 8.867 1 98.88 64 LEU B O 1
ATOM 1557 N N . SER B 1 65 ? 12.875 9 8.289 1 98.56 65 SER B N 1
ATOM 1558 C CA . SER B 1 65 ? 13.305 8.828 9.68 1 98.56 65 SER B CA 1
ATOM 1559 C C . SER B 1 65 ? 12.875 10.016 10.539 1 98.56 65 SER B C 1
ATOM 1561 O O . SER B 1 65 ? 12.445 9.836 11.68 1 98.56 65 SER B O 1
ATOM 1563 N N . HIS B 1 66 ? 12.984 11.219 10.008 1 98.38 66 HIS B N 1
ATOM 1564 C CA . HIS B 1 66 ? 12.547 12.414 10.719 1 98.38 66 HIS B CA 1
ATOM 1565 C C . HIS B 1 66 ? 11.039 12.398 10.93 1 98.38 66 HIS B C 1
ATOM 1567 O O . HIS B 1 66 ? 10.562 12.734 12.016 1 98.38 66 HIS B O 1
ATOM 1573 N N . ILE B 1 67 ? 10.352 12.031 9.938 1 98.75 67 ILE B N 1
ATOM 1574 C CA . ILE B 1 67 ? 8.891 11.969 10.031 1 98.75 67 ILE B CA 1
ATOM 1575 C C . ILE B 1 67 ? 8.492 10.984 11.125 1 98.75 67 ILE B C 1
ATOM 1577 O O . ILE B 1 67 ? 7.594 11.266 11.922 1 98.75 67 ILE B O 1
ATOM 1581 N N . ARG B 1 68 ? 9.164 9.836 11.172 1 98.62 68 ARG B N 1
ATOM 1582 C CA . ARG B 1 68 ? 8.797 8.766 12.094 1 98.62 68 ARG B CA 1
ATOM 1583 C C . ARG B 1 68 ? 9.172 9.125 13.523 1 98.62 68 ARG B C 1
ATOM 1585 O O . ARG B 1 68 ? 8.727 8.477 14.469 1 98.62 68 ARG B O 1
ATOM 1592 N N . MET B 1 69 ? 9.984 10.164 13.719 1 98.25 69 MET B N 1
ATOM 1593 C CA . MET B 1 69 ? 10.273 10.68 15.055 1 98.25 69 MET B CA 1
ATOM 1594 C C . MET B 1 69 ? 9.117 11.531 15.57 1 98.25 69 MET B C 1
ATOM 1596 O O . MET B 1 69 ? 8.938 11.68 16.781 1 98.25 69 MET B O 1
ATOM 1600 N N . ILE B 1 70 ? 8.344 12.055 14.695 1 98 70 ILE B N 1
ATOM 1601 C CA . ILE B 1 70 ? 7.301 13.016 15.039 1 98 70 ILE B CA 1
ATOM 1602 C C . ILE B 1 70 ? 5.938 12.336 15.016 1 98 70 ILE B C 1
ATOM 1604 O O . ILE B 1 70 ? 5.07 12.633 15.836 1 98 70 ILE B O 1
ATOM 1608 N N . CYS B 1 71 ? 5.773 11.414 14.07 1 98.38 71 CYS B N 1
ATOM 1609 C CA . CYS B 1 71 ? 4.48 10.773 13.852 1 98.38 71 CYS B CA 1
ATOM 1610 C C . CYS B 1 71 ? 4.535 9.297 14.211 1 98.38 71 CYS B C 1
ATOM 1612 O O . CYS B 1 71 ? 5.531 8.625 13.945 1 98.38 71 CYS B O 1
ATOM 1614 N N . SER B 1 72 ? 3.449 8.812 14.797 1 98.5 72 SER B N 1
ATOM 1615 C CA . SER B 1 72 ? 3.293 7.375 14.992 1 98.5 72 SER B CA 1
ATOM 1616 C C . SER B 1 72 ? 2.812 6.691 13.719 1 98.5 72 SER B C 1
ATOM 1618 O O . SER B 1 72 ? 1.945 7.215 13.016 1 98.5 72 SER B O 1
ATOM 1620 N N . VAL B 1 73 ? 3.381 5.504 13.406 1 98.88 73 VAL B N 1
ATOM 1621 C CA . VAL B 1 73 ? 3.084 4.844 12.141 1 98.88 73 VAL B CA 1
ATOM 1622 C C . VAL B 1 73 ? 2.162 3.652 12.383 1 98.88 73 VAL B C 1
ATOM 1624 O O . VAL B 1 73 ? 2.469 2.777 13.195 1 98.88 73 VAL B O 1
ATOM 1627 N N . VAL B 1 74 ? 1.07 3.596 11.625 1 98.56 74 VAL B N 1
ATOM 1628 C CA . VAL B 1 74 ? 0.095 2.514 11.688 1 98.56 74 VAL B CA 1
ATOM 1629 C C . VAL B 1 74 ? 0.375 1.498 10.586 1 98.56 74 VAL B C 1
ATOM 1631 O O . VAL B 1 74 ? 0.591 1.874 9.43 1 98.56 74 VAL B O 1
ATOM 1634 N N . PRO B 1 75 ? 0.433 0.144 10.945 1 98.88 75 PRO B N 1
ATOM 1635 C CA . PRO B 1 75 ? 0.597 -0.853 9.883 1 98.88 75 PRO B CA 1
ATOM 1636 C C . PRO B 1 75 ? -0.639 -0.978 9 1 98.88 75 PRO B C 1
ATOM 1638 O O . PRO B 1 75 ? -1.713 -0.488 9.359 1 98.88 75 PRO B O 1
ATOM 1641 N N . VAL B 1 76 ? -0.45 -1.518 7.84 1 98.88 76 VAL B N 1
ATOM 1642 C CA . VAL B 1 76 ? -1.576 -1.895 6.992 1 98.88 76 VAL B CA 1
ATOM 1643 C C . VAL B 1 76 ? -1.93 -3.361 7.223 1 98.88 76 VAL B C 1
ATOM 1645 O O . VAL B 1 76 ? -1.165 -4.258 6.855 1 98.88 76 VAL B O 1
ATOM 1648 N N . THR B 1 77 ? -3.104 -3.592 7.801 1 98.88 77 THR B N 1
ATOM 1649 C CA . THR B 1 77 ? -3.545 -4.93 8.172 1 98.88 77 THR B CA 1
ATOM 1650 C C . THR B 1 77 ? -4.762 -5.352 7.352 1 98.88 77 THR B C 1
ATOM 1652 O O . THR B 1 77 ? -5.305 -4.551 6.586 1 98.88 77 THR B O 1
ATOM 1655 N N . VAL B 1 78 ? -5.098 -6.625 7.535 1 98.88 78 VAL B N 1
ATOM 1656 C CA . VAL B 1 78 ? -6.289 -7.125 6.855 1 98.88 78 VAL B CA 1
ATOM 1657 C C . VAL B 1 78 ? -7.52 -6.363 7.348 1 98.88 78 VAL B C 1
ATOM 1659 O O . VAL B 1 78 ? -8.438 -6.094 6.57 1 98.88 78 VAL B O 1
ATOM 1662 N N . GLU B 1 79 ? -7.516 -5.992 8.625 1 98.81 79 GLU B N 1
ATOM 1663 C CA . GLU B 1 79 ? -8.625 -5.219 9.172 1 98.81 79 GLU B CA 1
ATOM 1664 C C . GLU B 1 79 ? -8.719 -3.846 8.508 1 98.81 79 GLU B C 1
ATOM 1666 O O . GLU B 1 79 ? -9.812 -3.381 8.188 1 98.81 79 GLU B O 1
ATOM 1671 N N . VAL B 1 80 ? -7.59 -3.201 8.32 1 98.94 80 VAL B N 1
ATOM 1672 C CA . VAL B 1 80 ? -7.555 -1.91 7.645 1 98.94 80 VAL B CA 1
ATOM 1673 C C . VAL B 1 80 ? -8.016 -2.074 6.195 1 98.94 80 VAL B C 1
ATOM 1675 O O . VAL B 1 80 ? -8.766 -1.24 5.68 1 98.94 80 VAL B O 1
ATOM 1678 N N . HIS B 1 81 ? -7.574 -3.141 5.547 1 98.94 81 HIS B N 1
ATOM 1679 C CA . HIS B 1 81 ? -8.016 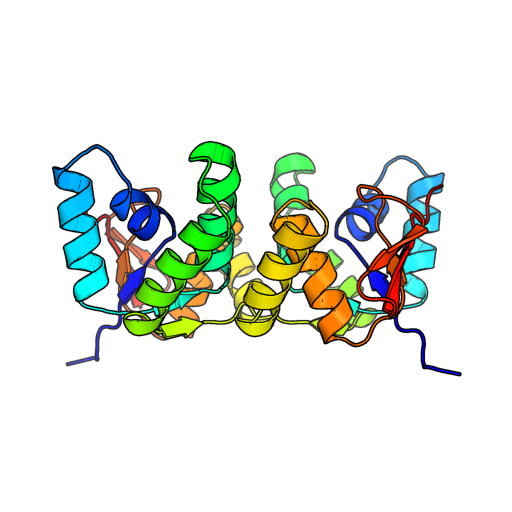-3.453 4.191 1 98.94 81 HIS B CA 1
ATOM 1680 C C . HIS B 1 81 ? -9.531 -3.588 4.125 1 98.94 81 HIS B C 1
ATOM 1682 O O . HIS B 1 81 ? -10.18 -2.959 3.287 1 98.94 81 HIS B O 1
ATOM 1688 N N . ASP B 1 82 ? -10.086 -4.359 5.035 1 98.88 82 ASP B N 1
ATOM 1689 C CA . ASP B 1 82 ? -11.523 -4.609 5.027 1 98.88 82 ASP B CA 1
ATOM 1690 C C . ASP B 1 82 ? -12.305 -3.322 5.27 1 98.88 82 ASP B C 1
ATOM 1692 O O . ASP B 1 82 ? -13.289 -3.045 4.578 1 98.88 82 ASP B O 1
ATOM 1696 N N . GLN B 1 83 ? -11.852 -2.586 6.211 1 98.81 83 GLN B N 1
ATOM 1697 C CA . GLN B 1 83 ? -12.492 -1.303 6.484 1 98.81 83 GLN B CA 1
ATOM 1698 C C . GLN B 1 83 ? -12.352 -0.354 5.297 1 98.81 83 GLN B C 1
ATOM 1700 O O . GLN B 1 83 ? -13.273 0.407 4.996 1 98.81 83 GLN B O 1
ATOM 1705 N N . GLY B 1 84 ? -11.18 -0.363 4.652 1 98.88 84 GLY B N 1
ATOM 1706 C CA . GLY B 1 84 ? -10.977 0.452 3.467 1 98.88 84 GLY B CA 1
ATOM 1707 C C . GLY B 1 84 ? -11.953 0.13 2.35 1 98.88 84 GLY B C 1
ATOM 1708 O O . GLY B 1 84 ? -12.5 1.036 1.718 1 98.88 84 GLY B O 1
ATOM 1709 N N . LEU B 1 85 ? -12.18 -1.15 2.123 1 98.88 85 LEU B N 1
ATOM 1710 C CA . LEU B 1 85 ? -13.141 -1.55 1.101 1 98.88 85 LEU B CA 1
ATOM 1711 C C . LEU B 1 85 ? -14.547 -1.072 1.457 1 98.88 85 LEU B C 1
ATOM 1713 O O . LEU B 1 85 ? -15.289 -0.605 0.588 1 98.88 85 LEU B O 1
ATOM 1717 N N . ARG B 1 86 ? -14.906 -1.17 2.717 1 98.75 86 ARG B N 1
ATOM 1718 C CA . ARG B 1 86 ? -16.219 -0.697 3.174 1 98.75 86 ARG B CA 1
ATOM 1719 C C . ARG B 1 86 ? -16.359 0.804 2.947 1 98.75 86 ARG B C 1
ATOM 1721 O O . ARG B 1 86 ? -17.391 1.263 2.457 1 98.75 86 ARG B O 1
ATOM 1728 N N . ILE B 1 87 ? -15.391 1.501 3.289 1 98.75 87 ILE B N 1
ATOM 1729 C CA . ILE B 1 87 ? -15.406 2.955 3.168 1 98.75 87 ILE B CA 1
ATOM 1730 C C . ILE B 1 87 ? -15.492 3.348 1.694 1 98.75 87 ILE B C 1
ATOM 1732 O O . ILE B 1 87 ? -16.25 4.25 1.328 1 98.75 87 ILE B O 1
ATOM 1736 N N . ALA B 1 88 ? -14.672 2.701 0.875 1 98.81 88 ALA B N 1
ATOM 1737 C CA . ALA B 1 88 ? -14.719 2.975 -0.559 1 98.81 88 ALA B CA 1
ATOM 1738 C C . ALA B 1 88 ? -16.125 2.756 -1.112 1 98.81 88 ALA B C 1
ATOM 1740 O O . ALA B 1 88 ? -16.625 3.582 -1.876 1 98.81 88 ALA B O 1
ATOM 1741 N N . GLU B 1 89 ? -16.719 1.715 -0.712 1 98.62 89 GLU B N 1
ATOM 1742 C CA . GLU B 1 89 ? -18.047 1.365 -1.193 1 98.62 89 GLU B CA 1
ATOM 1743 C C . GLU B 1 89 ? -19.094 2.369 -0.708 1 98.62 89 GLU B C 1
ATOM 1745 O O . GLU B 1 89 ? -19.922 2.834 -1.489 1 98.62 89 GLU B O 1
ATOM 1750 N N . HIS B 1 90 ? -19 2.75 0.519 1 98.25 90 HIS B N 1
ATOM 1751 C CA . HIS B 1 90 ? -20.031 3.547 1.164 1 98.25 90 HIS B CA 1
ATOM 1752 C C . HIS B 1 90 ? -19.906 5.02 0.796 1 98.25 90 HIS B C 1
ATOM 1754 O O . HIS B 1 90 ? -20.906 5.715 0.63 1 98.25 90 HIS B O 1
ATOM 1760 N N . TYR B 1 91 ? -18.656 5.496 0.632 1 98.12 91 TYR B N 1
ATOM 1761 C CA . TYR B 1 91 ? -18.469 6.93 0.481 1 98.12 91 TYR B CA 1
ATOM 1762 C C . TYR B 1 91 ? -17.984 7.27 -0.921 1 98.12 91 TYR B C 1
ATOM 1764 O O . TYR B 1 91 ? -17.906 8.445 -1.291 1 98.12 91 TYR B O 1
ATOM 1772 N N . GLY B 1 92 ? -17.578 6.332 -1.679 1 97.5 92 GLY B N 1
ATOM 1773 C CA . GLY B 1 92 ? -17.219 6.559 -3.072 1 97.5 92 GLY B CA 1
ATOM 1774 C C . GLY B 1 92 ? -15.781 6.977 -3.266 1 97.5 92 GLY B C 1
ATOM 1775 O O . GLY B 1 92 ? -15.414 7.504 -4.32 1 97.5 92 GLY B O 1
ATOM 1776 N N . PHE B 1 93 ? -14.938 6.719 -2.344 1 98.19 93 PHE B N 1
ATOM 1777 C CA . PHE B 1 93 ? -13.516 7.023 -2.473 1 98.19 93 PHE B CA 1
ATOM 1778 C C . PHE B 1 93 ? -12.82 5.98 -3.34 1 98.19 93 PHE B C 1
ATOM 1780 O O . PHE B 1 93 ? -13.297 4.852 -3.471 1 98.19 93 PHE B O 1
ATOM 1787 N N . SER B 1 94 ? -11.664 6.41 -3.947 1 98.12 94 SER B N 1
ATOM 1788 C CA . SER B 1 94 ? -10.773 5.391 -4.5 1 98.12 94 SER B CA 1
ATOM 1789 C C . SER B 1 94 ? -10.32 4.41 -3.424 1 98.12 94 SER B C 1
ATOM 1791 O O . SER B 1 94 ? -10.367 4.723 -2.232 1 98.12 94 SER B O 1
ATOM 1793 N N . ILE B 1 95 ? -9.852 3.311 -3.797 1 98.56 95 ILE B N 1
ATOM 1794 C CA . ILE B 1 95 ? -9.43 2.283 -2.854 1 98.56 95 ILE B CA 1
ATOM 1795 C C . ILE B 1 95 ? -8.266 2.807 -2.01 1 98.56 95 ILE B C 1
ATOM 1797 O O . ILE B 1 95 ? -8.289 2.699 -0.782 1 98.56 95 ILE B O 1
ATOM 1801 N N . TYR B 1 96 ? -7.34 3.455 -2.588 1 98.69 96 TYR B N 1
ATOM 1802 C CA . TYR B 1 96 ? -6.156 3.902 -1.855 1 98.69 96 TYR B CA 1
ATOM 1803 C C . TYR B 1 96 ? -6.5 5.059 -0.922 1 98.69 96 TYR B C 1
ATOM 1805 O O . TYR B 1 96 ? -5.953 5.156 0.179 1 98.69 96 TYR B O 1
ATOM 1813 N N . ASP B 1 97 ? -7.391 5.949 -1.309 1 98.69 97 ASP B N 1
ATOM 1814 C CA . ASP B 1 97 ? -7.863 6.992 -0.403 1 98.69 97 ASP B CA 1
ATOM 1815 C C . ASP B 1 97 ? -8.633 6.395 0.771 1 98.69 97 ASP B C 1
ATOM 1817 O O . ASP B 1 97 ? -8.453 6.809 1.917 1 98.69 97 ASP B O 1
ATOM 1821 N N . ALA B 1 98 ? -9.461 5.398 0.468 1 98.88 98 ALA B N 1
ATOM 1822 C CA . ALA B 1 98 ? -10.258 4.734 1.494 1 98.88 98 ALA B CA 1
ATOM 1823 C C . ALA B 1 98 ? -9.367 4.02 2.506 1 98.88 98 ALA B C 1
ATOM 1825 O O . ALA B 1 98 ? -9.695 3.957 3.693 1 98.88 98 ALA B O 1
ATOM 1826 N N . LEU B 1 99 ? -8.258 3.508 2.035 1 98.94 99 LEU B N 1
ATOM 1827 C CA . LEU B 1 99 ? -7.324 2.822 2.918 1 98.94 99 LEU B CA 1
ATOM 1828 C C . LEU B 1 99 ? -6.664 3.805 3.879 1 98.94 99 LEU B C 1
ATOM 1830 O O . LEU B 1 99 ? -6.383 3.463 5.027 1 98.94 99 LEU B O 1
ATOM 1834 N N . ILE B 1 100 ? -6.395 5.023 3.426 1 98.94 100 ILE B N 1
ATOM 1835 C CA . ILE B 1 100 ? -5.867 6.07 4.293 1 98.94 100 ILE B CA 1
ATOM 1836 C C . ILE B 1 100 ? -6.895 6.418 5.367 1 98.94 100 ILE B C 1
ATOM 1838 O O . ILE B 1 100 ? -6.555 6.527 6.547 1 98.94 100 ILE B O 1
ATOM 1842 N N . ILE B 1 101 ? -8.117 6.512 4.965 1 98.88 101 ILE B N 1
ATOM 1843 C CA . ILE B 1 101 ? -9.203 6.816 5.887 1 98.88 101 ILE B CA 1
ATOM 1844 C C . ILE B 1 101 ? -9.352 5.684 6.902 1 98.88 101 ILE B C 1
ATOM 1846 O O . ILE B 1 101 ? -9.469 5.934 8.102 1 98.88 101 ILE B O 1
ATOM 1850 N N . ALA B 1 102 ? -9.312 4.473 6.445 1 98.94 102 ALA B N 1
ATOM 1851 C CA . ALA B 1 102 ? -9.422 3.311 7.32 1 98.94 102 ALA B CA 1
ATOM 1852 C C . ALA B 1 102 ? -8.297 3.287 8.352 1 98.94 102 ALA B C 1
ATOM 1854 O O . ALA B 1 102 ? -8.523 2.982 9.523 1 98.94 102 ALA B O 1
ATOM 1855 N N . ALA B 1 103 ? -7.117 3.602 7.918 1 98.88 103 ALA B N 1
ATOM 1856 C CA . ALA B 1 103 ? -5.977 3.643 8.828 1 98.88 103 ALA B CA 1
ATOM 1857 C C . ALA B 1 103 ? -6.164 4.723 9.891 1 98.88 103 ALA B C 1
ATOM 1859 O O . ALA B 1 103 ? -5.875 4.504 11.07 1 98.88 103 ALA B O 1
ATOM 1860 N N . ALA B 1 104 ? -6.641 5.883 9.477 1 98.81 104 ALA B N 1
ATOM 1861 C CA . ALA B 1 104 ? -6.906 6.965 10.422 1 98.81 104 ALA B CA 1
ATOM 1862 C C . ALA B 1 104 ? -7.914 6.531 11.477 1 98.81 104 ALA B C 1
ATOM 1864 O O . ALA B 1 104 ? -7.703 6.754 12.672 1 98.81 104 ALA B O 1
ATOM 1865 N N . LEU B 1 105 ? -8.969 5.91 11.07 1 98.5 105 LEU B N 1
ATOM 1866 C CA . LEU B 1 105 ? -10.016 5.449 11.969 1 98.5 105 LEU B CA 1
ATOM 1867 C C . LEU B 1 105 ? -9.492 4.367 12.906 1 98.5 105 LEU B C 1
ATOM 1869 O O . LEU B 1 105 ? -9.844 4.336 14.086 1 98.5 105 LEU B O 1
ATOM 1873 N N . SER B 1 106 ? -8.656 3.504 12.367 1 98.12 106 SER B N 1
ATOM 1874 C CA . SER B 1 106 ? -8.102 2.424 13.18 1 98.12 106 SER B CA 1
ATOM 1875 C C . SER B 1 106 ? -7.227 2.969 14.305 1 98.12 106 SER B C 1
ATOM 1877 O O . SER B 1 106 ? -7.02 2.301 15.32 1 98.12 106 SER B O 1
ATOM 1879 N N . ALA B 1 107 ? -6.668 4.145 14.117 1 97.81 107 ALA B N 1
ATOM 1880 C CA . ALA B 1 107 ? -5.82 4.785 15.117 1 97.81 107 ALA B CA 1
ATOM 1881 C C . ALA B 1 107 ? -6.633 5.734 16 1 97.81 107 ALA B C 1
ATOM 1883 O O . ALA B 1 107 ? -6.066 6.512 16.766 1 97.81 107 ALA B O 1
ATOM 1884 N N . ASP B 1 108 ? -7.918 5.777 15.836 1 97.56 108 ASP B N 1
ATOM 1885 C CA . ASP B 1 108 ? -8.867 6.57 16.609 1 97.56 108 ASP B CA 1
ATOM 1886 C C . ASP B 1 108 ? -8.633 8.062 16.406 1 97.56 108 ASP B C 1
ATOM 1888 O O . ASP B 1 108 ? -8.82 8.859 17.328 1 97.56 108 ASP B O 1
ATOM 1892 N N . CYS B 1 109 ? -8.141 8.367 15.219 1 98.31 109 CYS B N 1
ATOM 1893 C CA . CYS B 1 109 ? -7.98 9.781 14.898 1 98.31 109 CYS B CA 1
ATOM 1894 C C . CYS B 1 109 ? -9.328 10.438 14.633 1 98.31 109 CYS B C 1
ATOM 1896 O O . CYS B 1 109 ? -10.258 9.781 14.156 1 98.31 109 CYS B O 1
ATOM 1898 N N . THR B 1 110 ? -9.359 11.719 14.891 1 98 110 THR B N 1
ATOM 1899 C CA . THR B 1 110 ? -10.602 12.445 14.664 1 98 110 THR B CA 1
ATOM 1900 C C . THR B 1 110 ? -10.445 13.461 13.531 1 98 110 THR B C 1
ATOM 1902 O O . THR B 1 110 ? -11.43 14.016 13.047 1 98 110 THR B O 1
ATOM 1905 N N . ILE B 1 111 ? -9.203 13.68 13.086 1 98.19 111 ILE B N 1
ATOM 1906 C CA . ILE B 1 111 ? -8.922 14.555 11.961 1 98.19 111 ILE B CA 1
ATOM 1907 C C . ILE B 1 111 ? -7.988 13.859 10.977 1 98.19 111 ILE B C 1
ATOM 1909 O O . ILE B 1 111 ? -7.027 13.195 11.391 1 98.19 111 ILE B O 1
ATOM 1913 N N . LEU B 1 112 ? -8.273 13.898 9.727 1 98.75 112 LEU B N 1
ATOM 1914 C CA . LEU B 1 112 ? -7.391 13.5 8.641 1 98.75 112 LEU B CA 1
ATOM 1915 C C . LEU B 1 112 ? -7.031 14.703 7.766 1 98.75 112 LEU B C 1
ATOM 1917 O O . LEU B 1 112 ? -7.902 15.281 7.117 1 98.75 112 LEU B O 1
ATOM 1921 N N . TYR B 1 113 ? -5.754 15.023 7.773 1 98.56 113 TYR B N 1
ATOM 1922 C CA . TYR B 1 113 ? -5.289 16.094 6.891 1 98.56 113 TYR B CA 1
ATOM 1923 C C . TYR B 1 113 ? -4.961 15.555 5.504 1 98.56 113 TYR B C 1
ATOM 1925 O O . TYR B 1 113 ? -4.09 14.695 5.359 1 98.56 113 TYR B O 1
ATOM 1933 N N . SER B 1 114 ? -5.664 16.016 4.543 1 98.56 114 SER B N 1
ATOM 1934 C CA . SER B 1 114 ? -5.457 15.664 3.143 1 98.56 114 SER B CA 1
ATOM 1935 C C . SER B 1 114 ? -5.828 16.812 2.219 1 98.56 114 SER B C 1
ATOM 1937 O O . SER B 1 114 ? -6.793 17.547 2.479 1 98.56 114 SER B O 1
ATOM 1939 N N . GLU B 1 115 ? -5.039 17 1.172 1 97.56 115 GLU B N 1
ATOM 1940 C CA . GLU B 1 115 ? -5.383 18.047 0.201 1 97.56 115 GLU B CA 1
ATOM 1941 C C . GLU B 1 115 ? -6.312 17.5 -0.878 1 97.56 115 GLU B C 1
ATOM 1943 O O . GLU B 1 115 ? -7.148 18.234 -1.413 1 97.56 115 GLU B O 1
ATOM 1948 N N . ASP B 1 116 ? -6.203 16.219 -1.239 1 95.69 116 ASP B N 1
ATOM 1949 C CA . ASP B 1 116 ? -6.812 15.695 -2.457 1 95.69 116 ASP B CA 1
ATOM 1950 C C . ASP B 1 116 ? -8.164 15.047 -2.158 1 95.69 116 ASP B C 1
ATOM 1952 O O . ASP B 1 116 ? -8.781 14.453 -3.043 1 95.69 116 ASP B O 1
ATOM 1956 N N . MET B 1 117 ? -8.594 15.086 -0.886 1 97.06 117 MET B N 1
ATOM 1957 C CA . MET B 1 117 ? -9.906 14.562 -0.531 1 97.06 117 MET B CA 1
ATOM 1958 C C . MET B 1 117 ? -10.875 15.695 -0.201 1 97.06 117 MET B C 1
ATOM 1960 O O . MET B 1 117 ? -10.445 16.828 0.012 1 97.06 117 MET B O 1
ATOM 1964 N N . GLN B 1 118 ? -12.125 15.391 -0.181 1 94 118 GLN B N 1
ATOM 1965 C CA . GLN B 1 118 ? -13.141 16.406 0.023 1 94 118 GLN B CA 1
ATOM 1966 C C . GLN B 1 118 ? -13.023 17.047 1.409 1 94 118 GLN B C 1
ATOM 1968 O O . GLN B 1 118 ? -13.258 16.375 2.42 1 94 118 GLN B O 1
ATOM 1973 N N . ASN B 1 119 ? -12.82 18.344 1.38 1 95.94 119 ASN B N 1
ATOM 1974 C CA . ASN B 1 119 ? -12.695 19.094 2.621 1 95.94 119 ASN B CA 1
ATOM 1975 C C . ASN B 1 119 ? -14 19.094 3.41 1 95.94 119 ASN B C 1
ATOM 1977 O O . ASN B 1 119 ? -15.078 19.25 2.834 1 95.94 119 ASN B O 1
ATOM 1981 N N . SER B 1 120 ? -13.906 18.891 4.719 1 96.19 120 SER B N 1
ATOM 1982 C CA . SER B 1 120 ? -14.969 19 5.703 1 96.19 120 SER B CA 1
ATOM 1983 C C . SER B 1 120 ? -15.914 17.812 5.648 1 96.19 120 SER B C 1
ATOM 1985 O O . SER B 1 120 ? -17 17.844 6.215 1 96.19 120 SER B O 1
ATOM 1987 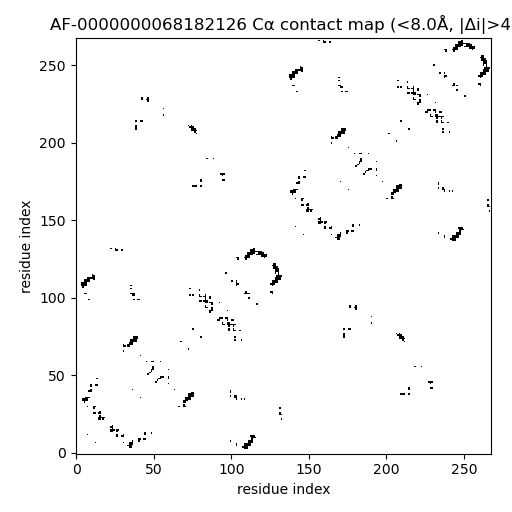N N . GLN B 1 121 ? -15.508 16.844 4.875 1 97.44 121 GLN B N 1
ATOM 1988 C CA . GLN B 1 121 ? -16.312 15.625 4.902 1 97.44 121 GLN B CA 1
ATOM 1989 C C . GLN B 1 121 ? -16.109 14.867 6.211 1 97.44 121 GLN B C 1
ATOM 1991 O O . GLN B 1 121 ? -14.992 14.758 6.711 1 97.44 121 GLN B O 1
ATOM 1996 N N . ILE B 1 122 ? -17.219 14.359 6.785 1 98.12 122 ILE B N 1
ATOM 1997 C CA . ILE B 1 122 ? -17.172 13.562 8.008 1 98.12 122 ILE B CA 1
ATOM 1998 C C . ILE B 1 122 ? -17.406 12.086 7.672 1 98.12 122 ILE B C 1
ATOM 2000 O O . ILE B 1 122 ? -18.375 11.75 6.996 1 98.12 122 ILE B O 1
ATOM 2004 N N . ILE B 1 123 ? -16.484 11.273 8.141 1 98.31 123 ILE B N 1
ATOM 2005 C CA . ILE B 1 123 ? -16.562 9.836 7.898 1 98.31 123 ILE B CA 1
ATOM 2006 C C . ILE B 1 123 ? -16.984 9.125 9.18 1 98.31 123 ILE B C 1
ATOM 2008 O O . ILE B 1 123 ? -16.359 9.305 10.234 1 98.31 123 ILE B O 1
ATOM 2012 N N . ASP B 1 124 ? -18.031 8.297 9.164 1 97.69 124 ASP B N 1
ATOM 2013 C CA . ASP B 1 124 ? -18.547 7.465 10.25 1 97.69 124 ASP B CA 1
ATOM 2014 C C . ASP B 1 124 ? -18.812 8.297 11.5 1 97.69 124 ASP B C 1
ATOM 2016 O O . ASP B 1 124 ? -18.547 7.848 12.617 1 97.69 124 ASP B O 1
ATOM 2020 N N . ASP B 1 125 ? -19.156 9.523 11.344 1 96.5 125 ASP B N 1
ATOM 2021 C CA . ASP B 1 125 ? -19.484 10.445 12.43 1 96.5 125 ASP B CA 1
ATOM 2022 C C . ASP B 1 125 ? -18.312 10.562 13.414 1 96.5 125 ASP B C 1
ATOM 2024 O O . ASP B 1 125 ? -18.531 10.672 14.617 1 96.5 125 ASP B O 1
ATOM 2028 N N . ARG B 1 126 ? -17.141 10.383 12.93 1 96.62 126 ARG B N 1
ATOM 2029 C CA . ARG B 1 126 ? -15.992 10.375 13.836 1 96.62 126 ARG B CA 1
ATOM 2030 C C . ARG B 1 126 ? -14.82 11.148 13.234 1 96.62 126 ARG B C 1
ATOM 2032 O O . ARG B 1 126 ? -14.219 11.992 13.906 1 96.62 126 ARG B O 1
ATOM 2039 N N . LEU B 1 127 ? -14.539 10.93 11.953 1 98.31 127 LEU B N 1
ATOM 2040 C CA . LEU B 1 127 ? -13.32 11.438 11.336 1 98.31 127 LEU B CA 1
ATOM 2041 C C . LEU B 1 127 ? -13.625 12.617 10.414 1 98.31 127 LEU B C 1
ATOM 2043 O O . LEU B 1 127 ? -14.375 12.477 9.453 1 98.31 127 LEU B O 1
ATOM 2047 N N . LEU B 1 128 ? -13.047 13.773 10.703 1 98.25 128 LEU B N 1
ATOM 2048 C CA . LEU B 1 128 ? -13.164 14.945 9.852 1 98.25 128 LEU B CA 1
ATOM 2049 C C . LEU B 1 128 ? -11.984 15.039 8.883 1 98.25 128 LEU B C 1
ATOM 2051 O O . LEU B 1 128 ? -10.828 14.992 9.297 1 98.25 128 LEU B O 1
ATOM 2055 N N . ILE B 1 129 ? -12.25 15.078 7.598 1 98.56 129 ILE B N 1
ATOM 2056 C CA . ILE B 1 129 ? -11.211 15.344 6.609 1 98.56 129 ILE B CA 1
ATOM 2057 C C . ILE B 1 129 ? -11.016 16.859 6.457 1 98.56 129 ILE B C 1
ATOM 2059 O O . ILE B 1 129 ? -11.984 17.594 6.227 1 98.56 129 ILE B O 1
ATOM 2063 N N . GLN B 1 130 ? -9.789 17.281 6.594 1 98.12 130 GLN B N 1
ATOM 2064 C CA . GLN B 1 130 ? -9.492 18.703 6.527 1 98.12 130 GLN B CA 1
ATOM 2065 C C . GLN B 1 130 ? -8.336 18.969 5.562 1 98.12 130 GLN B C 1
ATOM 2067 O O . GLN B 1 130 ? -7.297 18.328 5.629 1 98.12 130 GLN B O 1
ATOM 2072 N N . ASN B 1 131 ? -8.523 19.875 4.691 1 98 131 ASN B N 1
ATOM 2073 C CA . ASN B 1 131 ? -7.445 20.391 3.854 1 98 131 ASN B CA 1
ATOM 2074 C C . ASN B 1 131 ? -6.684 21.516 4.551 1 98 131 ASN B C 1
ATOM 2076 O O . ASN B 1 131 ? -7.191 22.625 4.684 1 98 131 ASN B O 1
ATOM 2080 N N . PRO B 1 132 ? -5.492 21.25 4.945 1 95.94 132 PRO B N 1
ATOM 2081 C CA . PRO B 1 132 ? -4.77 22.281 5.703 1 95.94 132 PRO B CA 1
ATOM 2082 C C . PRO B 1 132 ? -4.266 23.422 4.82 1 95.94 132 PRO B C 1
ATOM 2084 O O . PRO B 1 132 ? -3.715 24.406 5.328 1 95.94 132 PRO B O 1
ATOM 2087 N N . PHE B 1 133 ? -4.492 23.344 3.486 1 94.06 133 PHE B N 1
ATOM 2088 C CA . PHE B 1 133 ? -3.98 24.344 2.555 1 94.06 133 PHE B CA 1
ATOM 2089 C C . PHE B 1 133 ? -5.113 25.203 2.01 1 94.06 133 PHE B C 1
ATOM 2091 O O . PHE B 1 133 ? -4.887 26.062 1.15 1 94.06 133 PHE B O 1
ATOM 2098 N N . ALA B 1 134 ? -6.328 24.844 2.395 1 84.19 134 ALA B N 1
ATOM 2099 C CA . ALA B 1 134 ? -7.473 25.625 1.934 1 84.19 134 ALA B CA 1
ATOM 2100 C C . ALA B 1 134 ? -7.527 26.984 2.633 1 84.19 134 ALA B C 1
ATOM 2102 O O . ALA B 1 134 ? -7.02 27.125 3.746 1 84.19 134 ALA B O 1
#

InterPro domains:
  IPR002716 PIN domain [PF01850] (7-116)
  IPR029060 PIN-like domain superfamily [SSF88723] (6-124)

Organism: Nitrosomonas europaea (strain ATCC 19718 / CIP 103999 / KCTC 2705 / NBRC 14298) (NCBI:txid228410)

Solvent-accessible surface area (backbone atoms only — not comparable to full-atom values): 13976 Å² total; per-residue (Å²): 120,80,75,70,36,34,20,50,37,45,61,43,61,55,25,56,73,40,86,50,60,71,53,16,52,48,27,47,55,54,51,72,72,34,34,32,34,36,37,64,33,54,51,52,41,50,42,46,37,41,72,74,63,65,44,50,70,66,56,47,52,52,54,51,52,56,48,57,74,50,26,48,74,39,62,40,34,66,66,32,50,54,44,6,54,50,42,15,70,73,71,66,44,54,54,70,60,15,36,53,51,24,45,29,52,74,69,59,21,34,34,34,37,31,76,91,52,68,65,73,40,68,47,91,88,54,29,33,28,36,35,84,84,112,122,83,76,71,36,35,20,48,36,44,61,42,61,54,25,56,74,40,87,50,60,69,52,16,51,49,26,47,55,54,51,71,73,32,35,31,34,36,35,63,33,54,52,52,43,50,43,46,37,40,73,74,65,65,45,51,70,67,57,47,52,53,54,50,51,55,49,56,73,51,28,49,74,38,63,40,34,68,67,31,49,54,44,5,53,51,42,14,70,73,73,66,45,55,53,71,59,15,35,53,52,24,44,29,52,74,69,61,22,34,35,34,37,30,74,91,53,68,65,72,41,68,46,90,87,54,30,34,28,36,35,85,82,111

Radius of gyration: 18.95 Å; Cα contacts (8 Å, |Δi|>4): 474; chains: 2; bounding box: 40×59×47 Å

Nearest PDB structures (foldseek):
  8wmm-assembly1_G  TM=9.335E-01  e=5.038E-13  Chryseobacterium
  7by2-assembly1_B-2  TM=8.122E-01  e=4.202E-06  Klebsiella pneumoniae
  5ecw-assembly1_A  TM=7.658E-01  e=1.928E-05  Shigella flexneri
  3zvk-assembly1_D  TM=7.005E-01  e=9.591E-06  Rickettsia felis
  3zvk-assembly1_B  TM=7.031E-01  e=1.496E-05  Rickettsia felis

Sequence (268 aa):
MKDHSAFLDTNILLYLLSEDETKSVRAENTIAAGGFISVQVLNEFASVARRKLNMSFAEIQEFLSHIRMICSVVPVTVEVHDQGLRIAEHYGFSIYDALIIAAALSADCTILYSEDMQNSQIIDDRLLIQNPFAMKDHSAFLDTNILLYLLSEDETKSVRAENTIAAGGFISVQVLNEFASVARRKLNMSFAEIQEFLSHIRMICSVVPVTVEVHDQGLRIAEHYGFSIYDALIIAAALSADCTILYSEDMQNSQIIDDRLLIQNPFA

Secondary structure (DSSP, 8-state):
-----EEE-HHHHHGGG-S-HHHHHHHHHHHHT-EEEEHHHHHHHHHHHHHTS---HHHHHHHHHHHHHHEEEE-B-HHHHHHHHHHHHHH---HHHHHHHHHHHHTT-SEEE-SSS-TT-EETTTEEEE-TT-/----EEEE-HHHHHGGG-S-HHHHHHHHHHHHT-EEEEHHHHHHHHHHHHHTS---HHHHHHHHHHHHHHEEEE-B-HHHHHHHHHHHHHH---HHHHHHHHHHHHTTEEEEE-SSS-TT-EETTTEEEE-TT-

Foldseek 3Di:
DQPQAEEEALVLLVQCVPPPPLSNVLSVVVLQVEHEYEVLSLVVNVVCCCPPVVDDPVVSVVSVVVSVVRYPYFYQDVQLQVQLVVQCVPPVDDSSVSSRVSRCVVVQHQEYEDQPDDAQDGDPVRHGYHHSSD/DQPAAEEEALVLLVQCVPPPPLSNVLSVVVLQVEHEYEVLSLVVNVVCCCPPVVDDPVVSVVSVVVSVVRYPYFYQDVQLQVQLVVQCVPPVDDSSVSSRVSRCVVVQHQEYEDQPDDAQDGDPVRHGYHHSSD